Protein AF-X1QLS6-F1 (afdb_monomer_lite)

InterPro domains:
  IPR006626 Parallel beta-helix repeat [SM00710] (29-51)
  IPR006626 Parallel beta-helix repeat [SM00710] (57-79)
  IPR006626 Parallel beta-helix repeat [SM00710] (80-104)
  IPR006626 Parallel beta-helix repeat [SM00710] (105-126)
  IPR006626 Parallel beta-helix repeat [SM00710] (128-156)
  IPR006626 Parallel beta-helix repeat [SM00710] (177-199)
  IPR007742 Periplasmic copper-binding protein NosD-like, beta helix domain [PF05048] (10-145)
  IPR007742 Periplasmic copper-binding protein NosD-like, beta helix domain [PF05048] (156-237)
  IPR011050 Pectin lyase fold/virulence factor [SSF51126] (2-236)
  IPR012334 Pectin lyase fold [G3DSA:2.160.20.10] (1-145)
  IPR012334 Pectin lyase fold [G3DSA:2.160.20.10] (146-243)
  IPR022441 Parallel beta-helix repeat-2 [TIGR03804] (74-116)
  IPR022441 Parallel beta-helix repeat-2 [TIGR03804] (157-189)
  IPR022441 Parallel beta-helix repeat-2 [TIGR03804] (172-212)

Sequence (244 aa):
ITIANLSIDGQMSTYTNTNNRCIIFYKKITKSRIQNTWVYDCKARGIYLYGSSGSENTENSIVKNNIWNPDSICISLYYSNDNVIEGNVINTGDNNNDAIYLSNSDYNTIGDNDITADGTGIEVNTNSNYNTVTGNVIRNYDVVSGHSDDGIQILADYNTISSNVVYHKYNGIRLSSSGSTVSGNVVRDTAGYGIYIIGDANSITGNEFHDCDGETGKGVVYFSGADYNTFVGNVLYYVVNQHG

pLDDT: mean 91.4, std 12.76, range [32.47, 98.94]

Foldseek 3Di:
DEAEDEEFALPCVVVVDQVSEREEDEFQAELYEYEHYEFENGQHERYEYHYDVVGAYAHYEYEAYEFEAHLEEHYEGESHEHYEYEQYEFYNPPNQYEHYYYDLYEHYEYELYEAAGNAEPYEQAENHAHYEYEHYEFEYPALDPPDPHEPYEYLEEAYEYEHYEAESEQEDYEDVYAHYEHEHYEYEHHQAEPYEYAEEQYEHEHYEYYHRCHPPRHYHYDYNVYYNYHHYHYYYHDDPPPPD

Secondary structure (DSSP, 8-state):
-EEES-EEE--TTT--STT--SEEEESS-BS-EEES-EEE--SSEEEEEE--TTS-EES-EEES-EEE--SSEEEEEESEES-EEES-EEE--SS--EEEEEES--S-EEES-EEE-SS-SEEE-TT--S-EEES-EEE-SS--TT----SEEE-SSS-EEES-EEESSSSSEEE--SS-EEES-EEES-SS-SEEE-SSS-EEES-EEES--TTTT--SEEESS--S-EEES-EEE-------

Radius of gyration: 17.68 Å; chains: 1; bounding box: 44×48×57 Å

Structure (mmCIF, N/CA/C/O backbone):
data_AF-X1QLS6-F1
#
_entry.id   AF-X1QLS6-F1
#
loop_
_atom_site.group_PDB
_atom_site.id
_atom_site.type_symbol
_atom_site.label_atom_id
_atom_site.label_alt_id
_atom_site.label_comp_id
_atom_site.label_asym_id
_atom_site.label_entity_id
_atom_site.label_seq_id
_atom_site.pdbx_PDB_ins_code
_atom_site.Cartn_x
_atom_site.Cartn_y
_atom_site.Cartn_z
_atom_site.occupancy
_atom_site.B_iso_or_equiv
_atom_site.auth_seq_id
_atom_site.auth_comp_id
_atom_site.auth_asym_id
_atom_site.auth_atom_id
_atom_site.pdbx_PDB_model_num
ATOM 1 N N . ILE A 1 1 ? -18.421 1.618 13.943 1.00 91.75 1 ILE A N 1
ATOM 2 C CA . ILE A 1 1 ? -18.778 2.969 13.426 1.00 91.75 1 ILE A CA 1
ATOM 3 C C . ILE A 1 1 ? -18.836 2.892 11.910 1.00 91.75 1 ILE A C 1
ATOM 5 O O . ILE A 1 1 ? -18.011 2.186 11.350 1.00 91.75 1 ILE A O 1
ATOM 9 N N . THR A 1 2 ? -19.763 3.590 11.252 1.00 98.06 2 THR A N 1
ATOM 10 C CA . THR A 1 2 ? -19.776 3.692 9.784 1.00 98.06 2 THR A CA 1
ATOM 11 C C . THR A 1 2 ? -19.733 5.158 9.372 1.00 98.06 2 THR A C 1
ATOM 13 O O . THR A 1 2 ? -20.603 5.926 9.776 1.00 98.06 2 THR A O 1
ATOM 16 N N . ILE A 1 3 ? -18.735 5.534 8.574 1.00 98.44 3 ILE A N 1
ATOM 17 C CA . ILE A 1 3 ? -18.627 6.829 7.893 1.00 98.44 3 ILE A CA 1
ATOM 18 C C . ILE A 1 3 ? -18.904 6.558 6.417 1.00 98.44 3 ILE A C 1
ATOM 20 O O . ILE A 1 3 ? -18.204 5.744 5.814 1.00 98.44 3 ILE A O 1
ATOM 24 N N . ALA A 1 4 ? -19.954 7.158 5.852 1.00 98.62 4 ALA A N 1
ATOM 25 C CA . ALA A 1 4 ? -20.353 6.830 4.491 1.00 98.62 4 ALA A CA 1
ATOM 26 C C . ALA A 1 4 ? -21.028 7.964 3.727 1.00 98.62 4 ALA A C 1
ATOM 28 O O . ALA A 1 4 ? -21.813 8.711 4.306 1.00 98.62 4 ALA A O 1
ATOM 29 N N . ASN A 1 5 ? -20.807 7.988 2.407 1.00 98.31 5 ASN A N 1
ATOM 30 C CA . ASN A 1 5 ? -21.488 8.872 1.454 1.00 98.31 5 ASN A CA 1
ATOM 31 C C . ASN A 1 5 ? -21.291 10.364 1.773 1.00 98.31 5 ASN A C 1
ATOM 33 O O . ASN A 1 5 ? -22.233 11.153 1.699 1.00 98.31 5 ASN A O 1
ATOM 37 N N . LEU A 1 6 ? -20.072 10.734 2.172 1.00 98.19 6 LEU A N 1
ATOM 38 C CA . LEU A 1 6 ? -19.701 12.109 2.499 1.00 98.19 6 LEU A CA 1
ATOM 39 C C . LEU A 1 6 ? -18.682 12.658 1.500 1.00 98.19 6 LEU A C 1
ATOM 41 O O . LEU A 1 6 ? -17.953 11.908 0.856 1.00 98.19 6 LEU A O 1
ATOM 45 N N . SER A 1 7 ? -18.613 13.983 1.432 1.00 98.19 7 SER A N 1
ATOM 46 C CA . SER A 1 7 ? -17.500 14.724 0.845 1.00 98.19 7 SER A CA 1
ATOM 47 C C . SER A 1 7 ? -16.794 15.454 1.982 1.00 98.19 7 SER A C 1
ATOM 49 O O . SER A 1 7 ? -17.438 16.211 2.710 1.00 98.19 7 SER A O 1
ATOM 51 N N . ILE A 1 8 ? -15.509 15.181 2.184 1.00 98.19 8 ILE A N 1
ATOM 52 C CA . ILE A 1 8 ? -14.701 15.682 3.295 1.00 98.19 8 ILE A CA 1
ATOM 53 C C . ILE A 1 8 ? -13.524 16.463 2.716 1.00 98.19 8 ILE A C 1
ATOM 55 O O . ILE A 1 8 ? -12.588 15.879 2.173 1.00 98.19 8 ILE A O 1
ATOM 59 N N . ASP A 1 9 ? -13.604 17.780 2.873 1.00 97.25 9 ASP A N 1
ATOM 60 C CA . ASP A 1 9 ? -12.591 18.754 2.477 1.00 97.25 9 ASP A CA 1
ATOM 61 C C . ASP A 1 9 ? -11.688 19.082 3.672 1.00 97.25 9 ASP A C 1
ATOM 63 O O . ASP A 1 9 ? -12.154 19.616 4.688 1.00 97.25 9 ASP A O 1
ATOM 67 N N . GLY A 1 10 ? -10.400 18.761 3.571 1.00 96.19 10 GLY A N 1
ATOM 68 C CA . GLY A 1 10 ? -9.413 19.083 4.597 1.00 96.19 10 GLY A CA 1
ATOM 69 C C . GLY A 1 10 ? -9.011 20.560 4.626 1.00 96.19 10 GLY A C 1
ATOM 70 O O . GLY A 1 10 ? -8.371 20.989 5.587 1.00 96.19 10 GLY A O 1
ATOM 71 N N . GLN A 1 11 ? -9.379 21.357 3.618 1.00 95.75 11 GLN A N 1
ATOM 72 C CA . GLN A 1 11 ? -9.053 22.778 3.485 1.00 95.75 11 GLN A CA 1
ATOM 73 C C . GLN A 1 11 ? -7.559 23.057 3.710 1.00 95.75 11 GLN A C 1
ATOM 75 O O . GLN A 1 11 ? -7.175 23.951 4.473 1.00 95.75 11 GLN A O 1
ATOM 80 N N . MET A 1 12 ? -6.694 22.270 3.063 1.00 93.31 12 MET A N 1
ATOM 81 C CA . MET A 1 12 ? -5.234 22.309 3.210 1.00 93.31 12 MET A CA 1
ATOM 82 C C . MET A 1 12 ? -4.624 23.709 3.067 1.00 93.31 12 MET A C 1
ATOM 84 O O . MET A 1 12 ? -3.653 24.017 3.756 1.00 93.31 12 MET A O 1
ATOM 88 N N . SER A 1 13 ? -5.195 24.572 2.222 1.00 92.38 13 SER A N 1
ATOM 89 C CA . SER A 1 13 ? -4.743 25.960 2.044 1.00 92.38 13 SER A CA 1
ATOM 90 C C . SER A 1 13 ? -4.890 26.815 3.310 1.00 92.38 13 SER A C 1
ATOM 92 O O . SER A 1 13 ? -4.134 27.763 3.510 1.00 92.38 13 SER A O 1
ATOM 94 N N . THR A 1 14 ? -5.840 26.466 4.181 1.00 95.75 14 THR A N 1
ATOM 95 C CA . THR A 1 14 ? -6.113 27.151 5.451 1.00 95.75 14 THR A CA 1
ATOM 96 C C . THR A 1 14 ? -5.464 26.422 6.625 1.00 95.75 14 THR A C 1
ATOM 98 O O . THR A 1 14 ? -4.826 27.042 7.477 1.00 95.75 14 THR A O 1
ATOM 101 N N . TYR A 1 15 ? -5.596 25.095 6.681 1.00 94.19 15 TYR A N 1
ATOM 102 C CA . TYR A 1 15 ? -5.085 24.273 7.777 1.00 94.19 15 TYR A CA 1
ATOM 103 C C . TYR A 1 15 ? -3.790 23.570 7.371 1.00 94.19 15 TYR A C 1
ATOM 105 O O . TYR A 1 15 ? -3.779 22.392 7.020 1.00 94.19 15 TYR A O 1
ATOM 113 N N . THR A 1 16 ? -2.685 24.309 7.468 1.00 93.00 16 THR A N 1
ATOM 114 C CA . THR A 1 16 ? -1.369 23.942 6.918 1.00 93.00 16 THR A CA 1
ATOM 115 C C . THR A 1 16 ? -0.460 23.152 7.868 1.00 93.00 16 THR A C 1
ATOM 117 O O . THR A 1 16 ? 0.700 22.895 7.541 1.00 93.00 16 THR A O 1
ATOM 120 N N . ASN A 1 17 ? -0.962 22.710 9.024 1.00 92.81 17 ASN A N 1
ATOM 121 C CA . ASN A 1 17 ? -0.190 21.876 9.947 1.00 92.81 17 ASN A CA 1
ATOM 122 C C . ASN A 1 17 ? -0.481 20.374 9.775 1.00 92.81 17 ASN A C 1
ATOM 124 O O . ASN A 1 17 ? -1.522 19.964 9.265 1.00 92.81 17 ASN A O 1
ATOM 128 N N . THR A 1 18 ? 0.419 19.541 10.296 1.00 90.44 18 THR A N 1
ATOM 129 C CA . THR A 1 18 ? 0.380 18.074 10.164 1.00 90.44 18 THR A CA 1
ATOM 130 C C . THR A 1 18 ? -0.702 17.373 11.004 1.00 90.44 18 THR A C 1
ATOM 132 O O . THR A 1 18 ? -0.802 16.139 10.997 1.00 90.44 18 THR A O 1
ATOM 135 N N . ASN A 1 19 ? -1.525 18.126 11.745 1.00 91.44 19 ASN A N 1
ATOM 136 C CA . ASN A 1 19 ? -2.699 17.593 12.440 1.00 91.44 19 ASN A CA 1
ATOM 137 C C . ASN A 1 19 ? -3.969 17.638 11.592 1.00 91.44 19 ASN A C 1
ATOM 139 O O . ASN A 1 19 ? -4.952 17.010 11.981 1.00 91.44 19 ASN A O 1
ATOM 143 N N . ASN A 1 20 ? -3.952 18.319 10.445 1.00 94.12 20 ASN A N 1
ATOM 144 C CA . ASN A 1 20 ? -5.042 18.264 9.483 1.00 94.12 20 ASN A CA 1
ATOM 145 C C . ASN A 1 20 ? -5.080 16.878 8.821 1.00 94.12 20 ASN A C 1
ATOM 147 O O . ASN A 1 20 ? -4.349 16.577 7.875 1.00 94.12 20 ASN A O 1
ATOM 151 N N . ARG A 1 21 ? -5.920 16.018 9.392 1.00 95.12 21 ARG A N 1
ATOM 152 C CA . ARG A 1 21 ? -6.208 14.663 8.936 1.00 95.12 21 ARG A CA 1
ATOM 153 C C . ARG A 1 21 ? -7.712 14.581 8.752 1.00 95.12 21 ARG A C 1
ATOM 155 O O . ARG A 1 21 ? -8.439 14.919 9.684 1.00 95.12 21 ARG A O 1
ATOM 162 N N . CYS A 1 22 ? -8.167 14.144 7.587 1.00 96.88 22 CYS A N 1
ATOM 163 C CA . CYS A 1 22 ? -9.585 14.231 7.261 1.00 96.88 22 CYS A CA 1
ATOM 164 C C . CYS A 1 22 ? -10.423 13.193 8.021 1.00 96.88 22 CYS A C 1
ATOM 166 O O . CYS A 1 22 ? -11.426 13.543 8.640 1.00 96.88 22 CYS A O 1
ATOM 168 N N . ILE A 1 23 ? -9.992 11.928 8.052 1.00 97.94 23 ILE A N 1
ATOM 169 C CA . ILE A 1 23 ? -10.598 10.894 8.901 1.00 97.94 23 ILE A CA 1
ATOM 170 C C . ILE A 1 23 ? -9.525 10.266 9.785 1.00 97.94 23 ILE A C 1
ATOM 172 O O . ILE A 1 23 ? -8.481 9.840 9.295 1.00 97.94 23 ILE A O 1
ATOM 176 N N . ILE A 1 24 ? -9.800 10.163 11.088 1.00 97.81 24 ILE A N 1
ATOM 177 C CA . ILE A 1 24 ? -8.922 9.478 12.038 1.00 97.81 24 ILE A CA 1
ATOM 178 C C . ILE A 1 24 ? -9.689 8.492 12.918 1.00 97.81 24 ILE A C 1
ATOM 180 O O . ILE A 1 24 ? -10.673 8.841 13.569 1.00 97.81 24 ILE A O 1
ATOM 184 N N . PHE A 1 25 ? -9.190 7.262 12.980 1.00 98.12 25 PHE A N 1
ATOM 185 C CA . PHE A 1 25 ? -9.545 6.275 13.995 1.00 98.12 25 PHE A CA 1
ATOM 186 C C . PHE A 1 25 ? -8.420 6.226 15.026 1.00 98.12 25 PHE A C 1
ATOM 188 O O . PHE A 1 25 ? -7.326 5.735 14.752 1.00 98.12 25 PHE A O 1
ATOM 195 N N . TYR A 1 26 ? -8.676 6.804 16.200 1.00 96.69 26 TYR A N 1
ATOM 196 C CA . TYR A 1 26 ? -7.671 6.976 17.245 1.00 96.69 26 TYR A CA 1
ATOM 197 C C . TYR A 1 26 ? -7.793 5.888 18.317 1.00 96.69 26 TYR A C 1
ATOM 199 O O . TYR A 1 26 ? -8.544 6.059 19.276 1.00 96.69 26 TYR A O 1
ATOM 207 N N . LYS A 1 27 ? -6.994 4.825 18.161 1.00 94.69 27 LYS A N 1
ATOM 208 C CA . LYS A 1 27 ? -6.808 3.672 19.062 1.00 94.69 27 LYS A CA 1
ATOM 209 C C . LYS A 1 27 ? -8.056 2.823 19.333 1.00 94.69 27 LYS A C 1
ATOM 211 O O . LYS A 1 27 ? -9.125 3.335 19.646 1.00 94.69 27 LYS A O 1
ATOM 216 N N . LYS A 1 28 ? -7.884 1.493 19.337 1.00 96.31 28 LYS A N 1
ATOM 217 C CA . LYS A 1 28 ? -8.925 0.496 19.679 1.00 96.31 28 LYS A CA 1
ATOM 218 C C . LYS A 1 28 ? -10.248 0.668 18.928 1.00 96.31 28 LYS A C 1
ATOM 220 O O . LYS A 1 28 ? -11.299 0.253 19.422 1.00 96.31 28 LYS A O 1
ATOM 225 N N . ILE A 1 29 ? -10.223 1.263 17.738 1.00 98.19 29 ILE A N 1
ATOM 226 C CA . ILE A 1 29 ? -11.397 1.286 16.877 1.00 98.19 29 ILE A CA 1
ATOM 227 C C . ILE A 1 29 ? -11.450 -0.049 16.162 1.00 98.19 29 ILE A C 1
ATOM 229 O O . ILE A 1 29 ? -10.495 -0.441 15.493 1.00 98.19 29 ILE A O 1
ATOM 233 N N . THR A 1 30 ? -12.561 -0.753 16.340 1.00 98.31 30 THR A N 1
ATOM 234 C CA . THR A 1 30 ? -12.748 -2.066 15.738 1.00 98.31 30 THR A CA 1
ATOM 235 C C . THR A 1 30 ? -14.051 -2.160 14.973 1.00 98.31 30 THR A C 1
ATOM 237 O O . THR A 1 30 ? -14.977 -1.371 15.220 1.00 98.31 30 THR A O 1
ATOM 240 N N . LYS A 1 31 ? -14.129 -3.107 14.029 1.00 98.38 31 LYS A N 1
ATOM 241 C CA . LYS A 1 31 ? -15.369 -3.461 13.309 1.00 98.38 31 LYS A CA 1
ATOM 242 C C . LYS A 1 31 ? -16.080 -2.238 12.727 1.00 98.38 31 LYS A C 1
ATOM 244 O O . LYS A 1 31 ? -17.307 -2.112 12.778 1.00 98.38 31 LYS A O 1
ATOM 249 N N . SER A 1 32 ? -15.296 -1.274 12.257 1.00 98.62 32 SER A N 1
ATOM 250 C CA . SER A 1 32 ? -15.784 -0.004 11.732 1.00 98.62 32 SER A CA 1
ATOM 251 C C . SER A 1 32 ? -15.516 0.104 10.241 1.00 98.62 32 SER A C 1
ATOM 253 O O . SER A 1 32 ? -14.699 -0.617 9.682 1.00 98.62 32 SER A O 1
ATOM 255 N N . ARG A 1 33 ? -16.242 0.990 9.566 1.00 98.75 33 ARG A N 1
ATOM 256 C CA . ARG A 1 33 ? -16.201 1.102 8.115 1.00 98.75 33 ARG A CA 1
ATOM 257 C C . ARG A 1 33 ? -16.178 2.551 7.658 1.00 98.75 33 ARG A C 1
ATOM 259 O O . ARG A 1 33 ? -16.960 3.365 8.143 1.00 98.75 33 ARG A O 1
ATOM 266 N N . ILE A 1 34 ? -15.317 2.845 6.696 1.00 98.81 34 ILE A N 1
ATOM 267 C CA . ILE A 1 34 ? -15.291 4.089 5.928 1.00 98.81 34 ILE A CA 1
ATOM 268 C C . ILE A 1 34 ? -15.590 3.699 4.484 1.00 98.81 34 ILE A C 1
ATOM 270 O O . ILE A 1 34 ? -14.839 2.917 3.902 1.00 98.81 34 ILE A O 1
ATOM 274 N N . GLN A 1 35 ? -16.702 4.170 3.922 1.00 98.75 35 GLN A N 1
ATOM 275 C CA . GLN A 1 35 ? -17.114 3.749 2.584 1.00 98.75 35 GLN A CA 1
ATOM 276 C C . GLN A 1 35 ? -17.716 4.854 1.727 1.00 98.75 35 GLN A C 1
ATOM 278 O O . GLN A 1 35 ? -18.381 5.746 2.245 1.00 98.75 35 GLN A O 1
ATOM 283 N N . ASN A 1 36 ? -17.561 4.762 0.405 1.00 98.62 36 ASN A N 1
ATOM 284 C CA . ASN A 1 36 ? -18.198 5.673 -0.555 1.00 98.62 36 ASN A CA 1
ATOM 285 C C . ASN A 1 36 ? -18.003 7.160 -0.203 1.00 98.62 36 ASN A C 1
ATOM 287 O O . ASN A 1 36 ? -18.929 7.961 -0.324 1.00 98.62 36 ASN A O 1
ATOM 291 N N . THR A 1 37 ? -16.845 7.519 0.342 1.00 98.62 37 THR A N 1
ATOM 292 C CA . THR A 1 37 ? -16.547 8.882 0.786 1.00 98.62 37 THR A CA 1
ATOM 293 C C . THR A 1 37 ? -15.524 9.504 -0.151 1.00 98.62 37 THR A C 1
ATOM 295 O O . THR A 1 37 ? -14.604 8.825 -0.602 1.00 98.62 37 THR A O 1
ATOM 298 N N . TRP A 1 38 ? -15.679 10.792 -0.442 1.00 98.62 38 TRP A N 1
ATOM 299 C CA . TRP A 1 38 ? -14.655 11.592 -1.099 1.00 98.62 38 TRP A CA 1
ATOM 300 C C . TRP A 1 38 ? -13.857 12.337 -0.030 1.00 98.62 38 TRP A C 1
ATOM 302 O O . TRP A 1 38 ? -14.431 13.106 0.734 1.00 98.62 38 TRP A O 1
ATOM 312 N N . VAL A 1 39 ? -12.557 12.078 0.060 1.00 98.31 39 VAL A N 1
ATOM 313 C CA . VAL A 1 39 ? -11.634 12.717 1.002 1.00 98.31 39 VAL A CA 1
ATOM 314 C C . VAL A 1 39 ? -10.571 13.458 0.206 1.00 98.31 39 VAL A C 1
ATOM 316 O O . VAL A 1 39 ? -9.891 12.833 -0.605 1.00 98.31 39 VAL A O 1
ATOM 319 N N . TYR A 1 40 ? -10.416 14.763 0.408 1.00 96.88 40 TYR A N 1
ATOM 320 C CA . TYR A 1 40 ? -9.453 15.546 -0.366 1.00 96.88 40 TYR A CA 1
ATOM 321 C C . TYR A 1 40 ? -8.900 16.753 0.391 1.00 96.88 40 TYR A C 1
ATOM 323 O O . TYR A 1 40 ? -9.431 17.145 1.430 1.00 96.88 40 TYR A O 1
ATOM 331 N N . ASP A 1 41 ? -7.806 17.313 -0.131 1.00 94.00 41 ASP A N 1
ATOM 332 C CA . ASP A 1 41 ? -7.153 18.532 0.364 1.00 94.00 41 ASP A CA 1
ATOM 333 C C . ASP A 1 41 ? -6.838 18.493 1.868 1.00 94.00 41 ASP A C 1
ATOM 335 O O . ASP A 1 41 ? -7.062 19.454 2.607 1.00 94.00 41 ASP A O 1
ATOM 339 N N . CYS A 1 42 ? -6.292 17.371 2.344 1.00 94.06 42 CYS A N 1
ATOM 340 C CA . CYS A 1 42 ? -5.815 17.221 3.720 1.00 94.06 42 CYS A CA 1
ATOM 341 C C . CYS A 1 42 ? -4.310 17.524 3.780 1.00 94.06 42 CYS A C 1
ATOM 343 O O . CYS A 1 42 ? -3.529 16.928 3.042 1.00 94.06 42 CYS A O 1
ATOM 345 N N . LYS A 1 43 ? -3.851 18.372 4.709 1.00 94.25 43 LYS A N 1
ATOM 346 C CA . LYS A 1 43 ? -2.407 18.675 4.815 1.00 94.25 43 LYS A CA 1
ATOM 347 C C . LYS A 1 43 ? -1.549 17.514 5.344 1.00 94.25 43 LYS A C 1
ATOM 349 O O . LYS A 1 43 ? -0.334 17.537 5.215 1.00 94.25 43 LYS A O 1
ATOM 354 N N . ALA A 1 44 ? -2.138 16.513 5.990 1.00 93.94 44 ALA A N 1
ATOM 355 C CA . ALA A 1 44 ? -1.406 15.317 6.394 1.00 93.94 44 ALA A CA 1
ATOM 356 C C . ALA A 1 44 ? -1.976 14.068 5.728 1.00 93.94 44 ALA A C 1
ATOM 358 O O . ALA A 1 44 ? -1.553 13.687 4.643 1.00 93.94 44 ALA A O 1
ATOM 359 N N . ARG A 1 45 ? -2.908 13.395 6.406 1.00 95.62 45 ARG A N 1
ATOM 360 C CA . ARG A 1 45 ? -3.426 12.096 5.973 1.00 95.62 45 ARG A CA 1
ATOM 361 C C . ARG A 1 45 ? -4.875 12.213 5.541 1.00 95.62 45 ARG A C 1
ATOM 363 O O . ARG A 1 45 ? -5.659 12.852 6.245 1.00 95.62 45 ARG A O 1
ATOM 370 N N . GLY A 1 46 ? -5.228 11.550 4.443 1.00 97.50 46 GLY A N 1
ATOM 371 C CA . GLY A 1 46 ? -6.625 11.392 4.041 1.00 97.50 46 GLY A CA 1
ATOM 372 C C . GLY A 1 46 ? -7.386 10.580 5.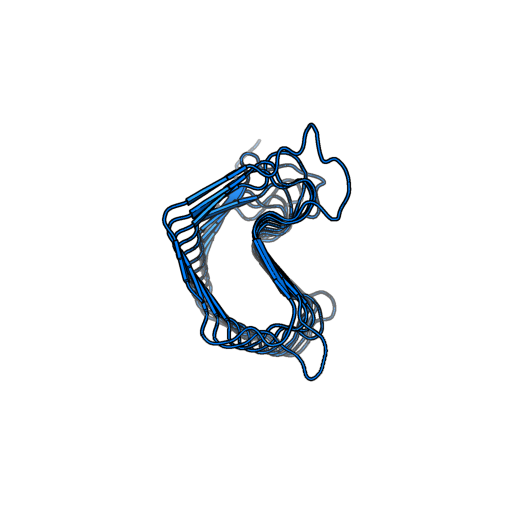088 1.00 97.50 46 GLY A C 1
ATOM 373 O O . GLY A 1 46 ? -8.234 11.101 5.814 1.00 97.50 46 GLY A O 1
ATOM 374 N N . ILE A 1 47 ? -7.018 9.308 5.223 1.00 98.50 47 ILE A N 1
ATOM 375 C CA . ILE A 1 47 ? -7.577 8.381 6.209 1.00 98.50 47 ILE A CA 1
ATOM 376 C C . ILE A 1 47 ? -6.445 7.826 7.071 1.00 98.50 47 ILE A C 1
ATOM 378 O O . ILE A 1 47 ? -5.470 7.278 6.558 1.00 98.50 47 ILE A O 1
ATOM 382 N N . TYR A 1 48 ? -6.572 7.959 8.391 1.00 98.44 48 TYR A N 1
ATOM 383 C CA . TYR A 1 48 ? -5.551 7.526 9.338 1.00 98.44 48 TYR A CA 1
ATOM 384 C C . TYR A 1 48 ? -6.110 6.609 10.424 1.00 98.44 48 TYR A C 1
ATOM 386 O O . TYR A 1 48 ? -6.853 7.045 11.305 1.00 98.44 48 TYR A O 1
ATOM 394 N N . LEU A 1 49 ? -5.706 5.343 10.410 1.00 98.50 49 LEU A N 1
ATOM 395 C CA . LEU A 1 49 ? -5.904 4.438 11.537 1.00 98.50 49 LEU A CA 1
ATOM 396 C C . LEU A 1 49 ? -4.662 4.532 12.421 1.00 98.50 49 LEU A C 1
ATOM 398 O O . LEU A 1 49 ? -3.599 4.016 12.084 1.00 98.50 49 LEU A O 1
ATOM 402 N N . TYR A 1 50 ? -4.800 5.236 13.543 1.00 98.12 50 TYR A N 1
ATOM 403 C CA . TYR A 1 50 ? -3.706 5.509 14.465 1.00 98.12 50 TYR A CA 1
ATOM 404 C C . TYR A 1 50 ? -3.908 4.777 15.783 1.00 98.12 50 TYR A C 1
ATOM 406 O O . TYR A 1 50 ? -4.609 5.253 16.680 1.00 98.12 50 TYR A O 1
ATOM 414 N N . GLY A 1 51 ? -3.325 3.590 15.876 1.00 97.50 51 GLY A N 1
ATOM 415 C CA . GLY A 1 51 ? -3.285 2.785 17.083 1.00 97.50 51 GLY A CA 1
ATOM 416 C C . GLY A 1 51 ? -2.022 3.022 17.906 1.00 97.50 51 GLY A C 1
ATOM 417 O O . GLY A 1 51 ? -1.254 3.965 17.710 1.00 97.50 51 GLY A O 1
ATOM 418 N N . SER A 1 52 ? -1.808 2.124 18.854 1.00 97.31 52 SER A N 1
ATOM 419 C CA . SER A 1 52 ? -0.530 1.912 19.535 1.00 97.31 52 SER A CA 1
ATOM 420 C C . SER A 1 52 ? -0.451 0.450 19.959 1.00 97.31 52 SER A C 1
ATOM 422 O O . SER A 1 52 ? -1.498 -0.185 20.050 1.00 97.31 52 SER A O 1
ATOM 424 N N . SER A 1 53 ? 0.738 -0.063 20.278 1.00 96.06 53 SER A N 1
ATOM 425 C CA . SER A 1 53 ? 0.884 -1.424 20.817 1.00 96.06 53 SER A CA 1
ATOM 426 C C . SER A 1 53 ? -0.084 -1.682 21.989 1.00 96.06 53 SER A C 1
ATOM 428 O O . SER A 1 53 ? -0.198 -0.862 22.910 1.00 96.06 53 SER A O 1
ATOM 430 N N . GLY A 1 54 ? -0.844 -2.777 21.917 1.00 95.38 54 GLY A N 1
ATOM 431 C CA . GLY A 1 54 ? -1.911 -3.161 22.852 1.00 95.38 54 GLY A CA 1
ATOM 432 C C . GLY A 1 54 ? -3.202 -2.337 22.734 1.00 95.38 54 GLY A C 1
ATOM 433 O O . GLY A 1 54 ? -4.073 -2.379 23.612 1.00 95.38 54 GLY A O 1
ATOM 434 N N . SER A 1 55 ? -3.305 -1.493 21.711 1.00 97.00 55 SER A N 1
ATOM 435 C CA . SER A 1 55 ? -4.434 -0.608 21.410 1.00 97.00 55 SER A CA 1
ATOM 436 C C . SER A 1 55 ? -4.636 -0.448 19.903 1.00 97.00 55 SER A C 1
ATOM 438 O O . SER A 1 55 ? -4.956 0.643 19.417 1.00 97.00 55 SER A O 1
ATOM 440 N N . GLU A 1 56 ? -4.414 -1.534 19.177 1.00 98.31 56 GLU A N 1
ATOM 441 C CA . GLU A 1 56 ? -4.481 -1.595 17.730 1.00 98.31 56 GLU A CA 1
ATOM 442 C C . GLU A 1 56 ? -5.899 -1.292 17.234 1.00 98.31 56 GLU A C 1
ATOM 444 O O . GLU A 1 56 ? -6.891 -1.570 17.916 1.00 98.31 56 GLU A O 1
ATOM 449 N N . ASN A 1 57 ? -6.008 -0.699 16.045 1.00 98.50 57 ASN A N 1
ATOM 450 C CA . ASN A 1 57 ? -7.287 -0.671 15.336 1.00 98.50 57 ASN A CA 1
ATOM 451 C C . ASN A 1 57 ? -7.424 -1.969 14.541 1.00 98.50 57 ASN A C 1
ATOM 453 O O . ASN A 1 57 ? -6.525 -2.279 13.759 1.00 98.50 57 ASN A O 1
ATOM 457 N N . THR A 1 58 ? -8.520 -2.706 14.727 1.00 98.69 58 THR A N 1
ATOM 458 C CA . THR A 1 58 ? -8.675 -4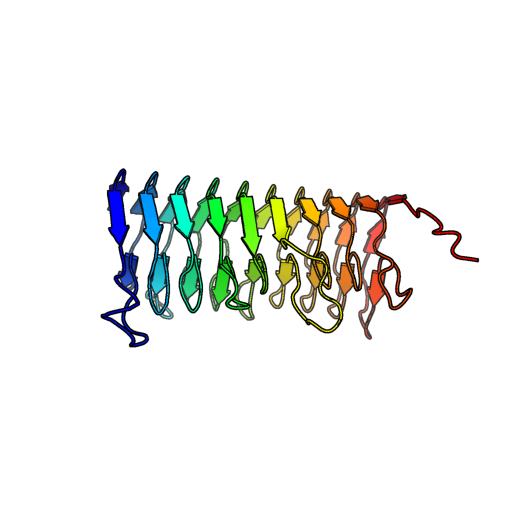.033 14.111 1.00 98.69 58 THR A CA 1
ATOM 459 C C . THR A 1 58 ? -10.002 -4.263 13.417 1.00 98.69 58 THR A C 1
ATOM 461 O O . THR A 1 58 ? -11.024 -3.697 13.795 1.00 98.69 58 THR A O 1
ATOM 464 N N . GLU A 1 59 ? -10.021 -5.117 12.397 1.00 98.62 59 GLU A N 1
ATOM 465 C CA . GLU A 1 59 ? -11.255 -5.515 11.706 1.00 98.62 59 GLU A CA 1
ATOM 466 C C . GLU A 1 59 ? -12.031 -4.324 11.112 1.00 98.62 59 GLU A C 1
ATOM 468 O O . GLU A 1 59 ? -13.262 -4.339 11.037 1.00 98.62 59 GLU A O 1
ATOM 473 N N . ASN A 1 60 ? -11.339 -3.248 10.726 1.00 98.81 60 ASN A N 1
ATOM 474 C CA . ASN A 1 60 ? -11.969 -2.112 10.059 1.00 98.81 60 ASN A CA 1
ATOM 475 C C . ASN A 1 60 ? -11.890 -2.258 8.539 1.00 98.81 60 ASN A C 1
ATOM 477 O O . ASN A 1 60 ? -11.005 -2.922 8.008 1.00 98.81 60 ASN A O 1
ATOM 481 N N . SER A 1 61 ? -12.800 -1.603 7.820 1.00 98.81 61 SER A N 1
ATOM 482 C CA . SER A 1 61 ? -12.809 -1.605 6.354 1.00 98.81 61 SER A CA 1
ATOM 483 C C . SER A 1 61 ? -12.806 -0.184 5.790 1.00 98.81 61 SER A C 1
ATOM 485 O O . SER A 1 61 ? -13.662 0.626 6.143 1.00 98.81 61 SER A O 1
ATOM 487 N N . ILE A 1 62 ? -11.883 0.110 4.881 1.00 98.88 62 ILE A N 1
ATOM 488 C CA . ILE A 1 62 ? -11.811 1.339 4.088 1.00 98.88 62 ILE A CA 1
ATOM 489 C C . ILE A 1 62 ? -12.117 0.940 2.649 1.00 98.88 62 ILE A C 1
ATOM 491 O O . ILE A 1 62 ? -11.257 0.383 1.971 1.00 98.88 62 ILE A O 1
ATOM 495 N N . VAL A 1 63 ? -13.358 1.147 2.205 1.00 98.81 63 VAL A N 1
ATOM 496 C CA . VAL A 1 63 ? -13.842 0.551 0.953 1.00 98.81 63 VAL A CA 1
ATOM 497 C C . VAL A 1 63 ? -14.504 1.540 0.004 1.00 98.81 63 VAL A C 1
ATOM 499 O O . VAL A 1 63 ? -15.400 2.279 0.404 1.00 98.81 63 VAL A O 1
ATOM 502 N N . LYS A 1 64 ? -14.140 1.509 -1.280 1.00 98.75 64 LYS A N 1
ATOM 503 C CA . LYS A 1 64 ? -14.804 2.305 -2.335 1.00 98.75 64 LYS A CA 1
ATOM 504 C C . LYS A 1 64 ? -14.808 3.814 -2.082 1.00 98.75 64 LYS A C 1
ATOM 506 O O . LYS A 1 64 ? -15.783 4.499 -2.385 1.00 98.75 64 LYS A O 1
ATOM 511 N N . ASN A 1 65 ? -13.749 4.338 -1.478 1.00 98.81 65 ASN A N 1
ATOM 512 C CA . ASN A 1 65 ? -13.572 5.773 -1.277 1.00 98.81 65 ASN A CA 1
ATOM 513 C C . ASN A 1 65 ? -12.779 6.382 -2.437 1.00 98.81 65 ASN A C 1
ATOM 515 O O . ASN A 1 65 ? -11.974 5.700 -3.066 1.00 98.81 65 ASN A O 1
ATOM 519 N N . ASN A 1 66 ? -12.984 7.676 -2.673 1.00 98.62 66 ASN A N 1
ATOM 520 C CA . ASN A 1 66 ? -12.119 8.496 -3.515 1.00 98.62 66 ASN A CA 1
ATOM 521 C C . ASN A 1 66 ? -11.224 9.322 -2.586 1.00 98.62 66 ASN A C 1
ATOM 523 O O . ASN A 1 66 ? -11.745 10.148 -1.834 1.00 98.62 66 ASN A O 1
ATOM 527 N N . ILE A 1 67 ? -9.909 9.107 -2.601 1.00 98.31 67 ILE A N 1
ATOM 528 C CA . ILE A 1 67 ? -8.959 9.874 -1.779 1.00 98.31 67 ILE A CA 1
ATOM 529 C C . ILE A 1 67 ? -8.004 10.634 -2.693 1.00 98.31 67 ILE A C 1
ATOM 531 O O . ILE A 1 67 ? -7.319 10.017 -3.505 1.00 98.31 67 ILE A O 1
ATOM 535 N N . TRP A 1 68 ? -7.968 11.961 -2.570 1.00 96.00 68 TRP A N 1
ATOM 536 C CA . TRP A 1 68 ? -7.297 12.822 -3.541 1.00 96.00 68 TRP A CA 1
ATOM 537 C C . TRP A 1 68 ? -6.408 13.886 -2.890 1.00 96.00 68 TRP A C 1
ATOM 539 O O . TRP A 1 68 ? -6.868 14.653 -2.046 1.00 96.00 68 TRP A O 1
ATOM 549 N N . ASN A 1 69 ? -5.148 13.956 -3.320 1.00 88.44 69 ASN A N 1
ATOM 550 C CA . ASN A 1 69 ? -4.179 15.011 -3.005 1.00 88.44 69 ASN A CA 1
ATOM 551 C C . ASN A 1 69 ? -4.040 15.376 -1.507 1.00 88.44 69 ASN A C 1
ATOM 553 O O . ASN A 1 69 ? -4.085 16.556 -1.149 1.00 88.44 69 ASN A O 1
ATOM 557 N N . PRO A 1 70 ? -3.880 14.407 -0.586 1.00 88.25 70 PRO A N 1
ATOM 558 C CA . PRO A 1 70 ? -3.308 14.729 0.707 1.00 88.25 70 PRO A CA 1
ATOM 559 C C . PRO A 1 70 ? -1.803 14.995 0.563 1.00 88.25 70 PRO A C 1
ATOM 561 O O . PRO A 1 70 ? -1.088 14.277 -0.131 1.00 88.25 70 PRO A O 1
ATOM 564 N N . ASP A 1 71 ? -1.307 15.993 1.284 1.00 91.50 71 ASP A N 1
ATOM 565 C CA . ASP A 1 71 ? 0.091 16.448 1.201 1.00 91.50 71 ASP A CA 1
ATOM 566 C C . ASP A 1 71 ? 1.100 15.504 1.866 1.00 91.50 71 ASP A C 1
ATOM 568 O O . ASP A 1 71 ? 2.297 15.724 1.726 1.00 91.50 71 ASP A O 1
ATOM 572 N N . SER A 1 72 ? 0.659 14.433 2.544 1.00 92.88 72 SER A N 1
ATOM 573 C CA . SER A 1 72 ? 1.568 13.399 3.066 1.00 92.88 72 SER A CA 1
ATOM 574 C C . SER A 1 72 ? 1.215 11.966 2.666 1.00 92.88 72 SER A C 1
ATOM 576 O O . SER A 1 72 ? 2.036 11.324 2.037 1.00 92.88 72 SER A O 1
ATOM 578 N N . ILE A 1 73 ? 0.076 11.395 3.073 1.00 95.50 73 ILE A N 1
ATOM 579 C CA . ILE A 1 73 ? -0.263 9.990 2.740 1.00 95.50 73 ILE A CA 1
ATOM 580 C C . ILE A 1 73 ? -1.773 9.870 2.547 1.00 95.50 73 ILE A C 1
ATOM 582 O O . ILE A 1 73 ? -2.544 10.415 3.344 1.00 95.50 73 ILE A O 1
ATOM 586 N N . CYS A 1 74 ? -2.229 9.121 1.540 1.00 97.56 74 CYS A N 1
ATOM 587 C CA . CYS A 1 74 ? -3.668 8.941 1.322 1.00 97.56 74 CYS A CA 1
ATOM 588 C C . CYS A 1 74 ? -4.314 8.081 2.408 1.00 97.56 74 CYS A C 1
ATOM 590 O O . CYS A 1 74 ? -5.201 8.558 3.124 1.00 97.56 74 CYS A O 1
ATOM 592 N N . ILE A 1 75 ? -3.843 6.846 2.577 1.00 98.69 75 ILE A N 1
ATOM 593 C CA . ILE A 1 75 ? -4.294 5.937 3.631 1.00 98.69 75 ILE A CA 1
ATOM 594 C C . ILE A 1 75 ? -3.089 5.476 4.445 1.00 98.69 75 ILE A C 1
ATOM 596 O O . ILE A 1 75 ? -2.130 4.934 3.908 1.00 98.69 75 ILE A O 1
ATOM 600 N N . SER A 1 76 ? -3.148 5.658 5.760 1.00 98.50 76 SER A N 1
ATOM 601 C CA . SER A 1 76 ? -2.076 5.247 6.663 1.00 98.50 76 SER A CA 1
ATOM 602 C C . SER A 1 76 ? -2.622 4.385 7.796 1.00 98.50 76 SER A C 1
ATOM 604 O O . SER A 1 76 ? -3.588 4.764 8.467 1.00 98.50 76 SER A O 1
ATOM 606 N N . LEU A 1 77 ? -1.984 3.239 8.015 1.00 98.69 77 LEU A N 1
ATOM 607 C CA . LEU A 1 77 ? -2.224 2.329 9.129 1.00 98.69 77 LEU A CA 1
ATOM 608 C C . LEU A 1 77 ? -0.975 2.299 10.008 1.00 98.69 77 LEU A C 1
ATOM 610 O O . LEU A 1 77 ? 0.122 1.982 9.553 1.00 98.69 77 LEU A O 1
ATOM 614 N N . TYR A 1 78 ? -1.149 2.648 11.276 1.00 98.50 78 TYR A N 1
ATOM 615 C CA . TYR A 1 78 ? -0.089 2.614 12.274 1.00 98.50 78 TYR A CA 1
ATOM 616 C C . TYR A 1 78 ? -0.595 1.865 13.502 1.00 98.50 78 TYR A C 1
ATOM 618 O O . TYR A 1 78 ? -1.612 2.274 14.071 1.00 98.50 78 TYR A O 1
ATOM 626 N N . TYR A 1 79 ? 0.067 0.770 13.895 1.00 98.56 79 TYR A N 1
ATOM 627 C CA . TYR A 1 79 ? -0.460 -0.178 14.892 1.00 98.56 79 TYR A CA 1
ATOM 628 C C . TYR A 1 79 ? -1.920 -0.541 14.607 1.00 98.56 79 TYR A C 1
ATOM 630 O O . TYR A 1 79 ? -2.820 -0.233 15.393 1.00 98.56 79 TYR A O 1
ATOM 638 N N . SER A 1 80 ? -2.189 -1.074 13.420 1.00 98.69 80 SER A N 1
ATOM 639 C CA . SER A 1 80 ? -3.545 -1.389 12.974 1.00 98.69 80 SER A CA 1
ATOM 640 C C . SER A 1 80 ? -3.539 -2.710 12.212 1.00 98.69 80 SER A C 1
ATOM 642 O O . SER A 1 80 ? -3.013 -2.782 11.108 1.00 98.69 80 SER A O 1
ATOM 644 N N . ASN A 1 81 ? -4.119 -3.747 12.812 1.00 98.75 81 ASN A N 1
ATOM 645 C CA . ASN A 1 81 ? -4.043 -5.120 12.311 1.00 98.75 81 ASN A CA 1
ATOM 646 C C . ASN A 1 81 ? -5.385 -5.581 11.746 1.00 98.75 81 ASN A C 1
ATOM 648 O O . ASN A 1 81 ? -6.416 -5.028 12.112 1.00 98.75 81 ASN A O 1
ATOM 652 N N . ASP A 1 82 ? -5.404 -6.603 10.898 1.00 98.81 82 ASP A N 1
ATOM 653 C CA . ASP A 1 82 ? -6.653 -7.250 10.461 1.00 98.81 82 ASP A CA 1
ATOM 654 C C . ASP A 1 82 ? -7.655 -6.291 9.780 1.00 98.81 82 ASP A C 1
ATOM 656 O O . ASP A 1 82 ? -8.870 -6.453 9.897 1.00 98.81 82 ASP A O 1
ATOM 660 N N . ASN A 1 83 ? -7.183 -5.237 9.109 1.00 98.94 83 ASN A N 1
ATOM 661 C CA . ASN A 1 83 ? -8.039 -4.288 8.396 1.00 98.94 83 ASN A CA 1
ATOM 662 C C . ASN A 1 83 ? -8.073 -4.584 6.894 1.00 98.94 83 ASN A C 1
ATOM 664 O O . ASN A 1 83 ? -7.179 -5.211 6.331 1.00 98.94 83 ASN A O 1
ATOM 668 N N . VAL A 1 84 ? -9.110 -4.079 6.232 1.00 98.94 84 VAL A N 1
ATOM 669 C CA . VAL A 1 84 ? -9.321 -4.219 4.789 1.00 98.94 84 VAL A CA 1
ATOM 670 C C . VAL A 1 84 ? -9.311 -2.843 4.131 1.00 98.94 84 VAL A C 1
ATOM 672 O O . VAL A 1 84 ? -10.065 -1.959 4.537 1.00 98.94 84 VAL A O 1
ATOM 675 N N . ILE A 1 85 ? -8.489 -2.665 3.101 1.00 98.94 85 ILE A N 1
ATOM 676 C CA . ILE A 1 85 ? -8.456 -1.490 2.227 1.00 98.94 85 ILE A CA 1
ATOM 677 C C . ILE A 1 85 ? -8.781 -1.969 0.816 1.00 98.94 85 ILE A C 1
ATOM 679 O O . ILE A 1 85 ? -7.925 -2.556 0.158 1.00 98.94 85 ILE A O 1
ATOM 683 N N . GLU A 1 86 ? -10.017 -1.754 0.364 1.00 98.88 86 GLU A N 1
ATOM 684 C CA . GLU A 1 86 ? -10.506 -2.411 -0.852 1.00 98.88 86 GLU A CA 1
ATOM 685 C C . GLU A 1 86 ? -11.285 -1.502 -1.807 1.00 98.88 86 GLU A C 1
ATOM 687 O O . GLU A 1 86 ? -12.181 -0.758 -1.399 1.00 98.88 86 GLU A O 1
ATOM 692 N N . GLY A 1 87 ? -11.002 -1.589 -3.107 1.00 98.81 87 GLY A N 1
ATOM 693 C CA . GLY A 1 87 ? -11.826 -0.929 -4.121 1.00 98.81 87 GLY A CA 1
ATOM 694 C C . GLY A 1 87 ? -11.757 0.598 -4.107 1.00 98.81 87 GLY A C 1
ATOM 695 O O . GLY A 1 87 ? -12.690 1.235 -4.592 1.00 98.81 87 GLY A O 1
ATOM 696 N N . ASN A 1 88 ? -10.744 1.204 -3.481 1.00 98.88 88 ASN A N 1
ATOM 697 C CA . ASN A 1 88 ? -10.609 2.660 -3.412 1.00 98.88 88 ASN A CA 1
ATOM 698 C C . ASN A 1 88 ? -9.942 3.208 -4.678 1.00 98.88 88 ASN A C 1
ATOM 700 O O . ASN A 1 88 ? -9.100 2.547 -5.281 1.00 98.88 88 ASN A O 1
ATOM 704 N N . VAL A 1 89 ? -10.285 4.446 -5.030 1.00 98.75 89 VAL A N 1
ATOM 705 C CA . VAL A 1 89 ? -9.584 5.235 -6.049 1.00 98.75 89 VAL A CA 1
ATOM 706 C C . VAL A 1 89 ? -8.712 6.251 -5.322 1.00 98.75 89 VAL A C 1
ATOM 708 O O . VAL A 1 89 ? -9.218 7.065 -4.543 1.00 98.75 89 VAL A O 1
ATOM 711 N N . ILE A 1 90 ? -7.402 6.180 -5.536 1.00 98.56 90 ILE A N 1
ATOM 712 C CA . ILE A 1 90 ? -6.411 6.954 -4.789 1.00 98.56 90 ILE A CA 1
ATOM 713 C C . ILE A 1 90 ? -5.555 7.760 -5.757 1.00 98.56 90 ILE A C 1
ATOM 715 O O . ILE A 1 90 ? -5.019 7.219 -6.722 1.00 98.56 90 ILE A O 1
ATOM 719 N N . ASN A 1 91 ? -5.406 9.049 -5.471 1.00 95.94 91 ASN A N 1
ATOM 720 C CA . ASN A 1 91 ? -4.533 9.947 -6.210 1.00 95.94 91 ASN A CA 1
ATOM 721 C C . ASN A 1 91 ? -3.697 10.784 -5.235 1.00 95.94 91 ASN A C 1
ATOM 723 O O . ASN A 1 91 ? -4.262 11.531 -4.433 1.00 95.94 91 ASN A O 1
ATOM 727 N N . THR A 1 92 ? -2.370 10.675 -5.290 1.00 92.31 92 THR A N 1
ATOM 728 C CA . THR A 1 92 ? -1.473 11.416 -4.382 1.00 92.31 92 THR A CA 1
ATOM 729 C C . THR A 1 92 ? -1.240 12.868 -4.799 1.00 92.31 92 THR A C 1
ATOM 731 O O . THR A 1 92 ? -0.721 13.647 -3.999 1.00 92.31 92 THR A O 1
ATOM 734 N N . GLY A 1 93 ? -1.609 13.234 -6.030 1.00 86.00 93 GLY A N 1
ATOM 735 C CA . GLY A 1 93 ? -1.125 14.445 -6.687 1.00 86.00 93 GLY A CA 1
ATOM 736 C C . GLY A 1 93 ? 0.400 14.452 -6.834 1.00 86.00 93 GLY A C 1
ATOM 737 O O . GLY A 1 93 ? 1.065 13.445 -6.569 1.00 86.00 93 GLY A O 1
ATOM 738 N N . ASP A 1 94 ? 0.937 15.628 -7.158 1.00 79.81 94 ASP A N 1
ATOM 739 C CA . ASP A 1 94 ? 2.339 15.826 -7.556 1.00 79.81 94 ASP A CA 1
ATOM 740 C C . ASP A 1 94 ? 3.319 15.943 -6.364 1.00 79.81 94 ASP A C 1
ATOM 742 O O . ASP A 1 94 ? 4.330 16.646 -6.415 1.00 79.81 94 ASP A O 1
ATOM 746 N N . ASN A 1 95 ? 2.991 15.316 -5.230 1.00 74.31 95 ASN A N 1
ATOM 747 C CA . ASN A 1 95 ? 3.675 15.540 -3.948 1.00 74.31 95 ASN A CA 1
ATOM 748 C C . ASN A 1 95 ? 4.690 14.443 -3.584 1.00 74.31 95 ASN A C 1
ATOM 750 O O . ASN A 1 95 ? 5.191 14.429 -2.462 1.00 74.31 95 ASN A O 1
ATOM 754 N N . ASN A 1 96 ? 4.974 13.518 -4.505 1.00 74.81 96 ASN A N 1
ATOM 755 C CA . ASN A 1 96 ? 5.864 12.369 -4.307 1.00 74.81 96 ASN A CA 1
ATOM 756 C C . ASN A 1 96 ? 5.584 11.538 -3.036 1.00 74.81 96 ASN A C 1
ATOM 758 O O . ASN A 1 96 ? 6.491 11.115 -2.321 1.00 74.81 96 ASN A O 1
ATOM 762 N N . ASN A 1 97 ? 4.305 11.354 -2.729 1.00 84.69 97 ASN A N 1
ATOM 763 C CA . ASN A 1 97 ? 3.844 10.743 -1.490 1.00 84.69 97 ASN A CA 1
ATOM 764 C C . ASN A 1 97 ? 3.432 9.289 -1.671 1.00 84.69 97 ASN A C 1
ATOM 766 O O . ASN A 1 97 ? 3.008 8.892 -2.758 1.00 84.69 97 ASN A O 1
ATOM 770 N N . ASP A 1 98 ? 3.439 8.535 -0.571 1.00 92.94 98 ASP A N 1
ATOM 771 C CA . ASP A 1 98 ? 2.894 7.185 -0.576 1.00 92.94 98 ASP A CA 1
ATOM 772 C C . ASP A 1 98 ? 1.362 7.214 -0.626 1.00 92.94 98 ASP A C 1
ATOM 774 O O . ASP A 1 98 ? 0.691 7.966 0.098 1.00 92.94 98 ASP A O 1
ATOM 778 N N . ALA A 1 99 ? 0.773 6.352 -1.449 1.00 97.44 99 ALA A N 1
ATOM 779 C CA . ALA A 1 99 ? -0.678 6.216 -1.498 1.00 97.44 99 ALA A CA 1
ATOM 780 C C . ALA A 1 99 ? -1.199 5.426 -0.288 1.00 97.44 99 ALA A C 1
ATOM 782 O O . ALA A 1 99 ? -2.060 5.916 0.451 1.00 97.44 99 ALA A O 1
ATOM 783 N N . ILE A 1 100 ? -0.673 4.225 -0.050 1.00 98.75 100 ILE A N 1
ATOM 784 C CA . ILE A 1 100 ? -1.036 3.399 1.107 1.00 98.75 100 ILE A CA 1
ATOM 785 C C . ILE A 1 100 ? 0.222 3.034 1.888 1.00 98.75 100 ILE A C 1
ATOM 787 O O . ILE A 1 100 ? 1.141 2.444 1.333 1.00 98.75 100 ILE A O 1
ATOM 791 N N . TYR A 1 101 ? 0.230 3.330 3.187 1.00 98.62 101 TYR A N 1
ATOM 792 C CA . TYR A 1 101 ? 1.370 3.075 4.066 1.00 98.62 101 TYR A CA 1
ATOM 793 C C . TYR A 1 101 ? 0.961 2.303 5.323 1.00 98.62 101 TYR A C 1
ATOM 795 O O . TYR A 1 101 ? 0.097 2.757 6.086 1.00 98.62 101 TYR A O 1
ATOM 803 N N . LEU A 1 102 ? 1.617 1.170 5.572 1.00 98.75 102 LEU A N 1
ATOM 804 C CA . LEU A 1 102 ? 1.456 0.345 6.772 1.00 98.75 102 LEU A CA 1
ATOM 805 C C . LEU A 1 102 ? 2.737 0.361 7.606 1.00 98.75 102 LEU A C 1
ATOM 807 O O . LEU A 1 102 ? 3.827 0.150 7.085 1.00 98.75 102 LEU A O 1
ATOM 811 N N . SER A 1 103 ? 2.602 0.547 8.919 1.00 98.56 103 SER A N 1
ATOM 812 C CA . SER A 1 103 ? 3.709 0.407 9.868 1.00 98.56 103 SER A CA 1
ATOM 813 C C . SER A 1 103 ? 3.236 -0.223 11.172 1.00 98.56 103 SER A C 1
ATOM 815 O O . SER A 1 103 ? 2.213 0.183 11.737 1.00 98.56 103 SER A O 1
ATOM 817 N N . ASN A 1 104 ? 3.993 -1.208 11.666 1.00 98.56 104 ASN A N 1
ATOM 818 C CA . ASN A 1 104 ? 3.622 -2.012 12.832 1.00 98.56 104 ASN A CA 1
ATOM 819 C C . ASN A 1 104 ? 2.195 -2.585 12.699 1.00 98.56 104 ASN A C 1
ATOM 821 O O . ASN A 1 104 ? 1.404 -2.485 13.632 1.00 98.56 104 ASN A O 1
ATOM 825 N N . SER A 1 105 ? 1.821 -3.024 11.495 1.00 98.69 105 SER A N 1
ATOM 826 C CA . SER A 1 105 ? 0.433 -3.308 11.110 1.00 98.69 105 SER A CA 1
ATOM 827 C C . SER A 1 105 ? 0.354 -4.643 10.370 1.00 98.69 105 SER A C 1
ATOM 829 O O . SER A 1 105 ? 0.666 -4.719 9.184 1.00 98.69 105 SER A O 1
ATOM 831 N N . ASP A 1 106 ? -0.047 -5.698 11.071 1.00 98.81 106 ASP A N 1
ATOM 832 C CA . ASP A 1 106 ? -0.032 -7.078 10.577 1.00 98.81 106 ASP A CA 1
ATOM 833 C C . ASP A 1 106 ? -1.400 -7.523 10.027 1.00 98.81 106 ASP A C 1
ATOM 835 O O . ASP A 1 106 ? -2.444 -6.994 10.414 1.00 98.81 106 ASP A O 1
ATOM 839 N N . TYR A 1 107 ? -1.415 -8.551 9.175 1.00 98.88 107 TYR A N 1
ATOM 840 C CA . TYR A 1 107 ? -2.642 -9.244 8.732 1.00 98.88 107 TYR A CA 1
ATOM 841 C C . TYR A 1 107 ? -3.693 -8.370 8.024 1.00 98.88 107 TYR A C 1
ATOM 843 O O . TYR A 1 107 ? -4.874 -8.711 7.969 1.00 98.88 107 TYR A O 1
ATOM 851 N N . ASN A 1 108 ? -3.300 -7.236 7.453 1.00 98.94 108 ASN A N 1
ATOM 852 C CA . ASN A 1 108 ? -4.197 -6.405 6.660 1.00 98.94 108 ASN A CA 1
ATOM 853 C C . ASN A 1 108 ? -4.305 -6.926 5.223 1.00 98.94 108 ASN A C 1
ATOM 855 O O . ASN A 1 108 ? -3.373 -7.504 4.662 1.00 98.94 108 ASN A O 1
ATOM 859 N N . THR A 1 109 ? -5.453 -6.671 4.603 1.00 98.94 109 THR A N 1
ATOM 860 C CA . THR A 1 109 ? -5.696 -6.928 3.182 1.00 98.94 109 THR A CA 1
ATOM 861 C C . THR A 1 109 ? -5.833 -5.605 2.446 1.00 98.94 109 THR A C 1
ATOM 863 O O . THR A 1 109 ? -6.679 -4.783 2.791 1.00 98.94 109 THR A O 1
ATOM 866 N N . ILE A 1 110 ? -5.015 -5.407 1.421 1.00 98.94 110 ILE A N 1
ATOM 867 C CA . ILE A 1 110 ? -5.059 -4.263 0.516 1.00 98.94 110 ILE A CA 1
ATOM 868 C C . ILE A 1 110 ? -5.366 -4.813 -0.868 1.00 98.94 110 ILE A C 1
ATOM 870 O O . ILE A 1 110 ? -4.496 -5.440 -1.476 1.00 98.94 110 ILE A O 1
ATOM 874 N N . GLY A 1 111 ? -6.582 -4.612 -1.372 1.00 98.81 111 GLY A N 1
ATOM 875 C CA . GLY A 1 111 ? -6.916 -5.161 -2.677 1.00 98.81 111 GLY A CA 1
ATOM 876 C C . GLY A 1 111 ? -7.864 -4.379 -3.558 1.00 98.81 111 GLY A C 1
ATOM 877 O O . GLY A 1 111 ? -8.604 -3.519 -3.103 1.00 98.81 111 GLY A O 1
ATOM 878 N N . ASP A 1 112 ? -7.793 -4.650 -4.854 1.00 98.88 112 ASP A N 1
ATOM 879 C CA . ASP A 1 112 ? -8.655 -4.047 -5.874 1.00 98.88 112 ASP A CA 1
ATOM 880 C C . ASP A 1 112 ? -8.681 -2.503 -5.859 1.00 98.88 112 ASP A C 1
ATOM 882 O O . ASP A 1 112 ? -9.672 -1.889 -6.251 1.00 98.88 112 ASP A O 1
ATOM 886 N N . ASN A 1 113 ? -7.619 -1.840 -5.385 1.00 98.94 113 ASN A N 1
ATOM 887 C CA . ASN A 1 113 ? -7.524 -0.377 -5.412 1.00 98.94 113 ASN A CA 1
ATOM 888 C C . ASN A 1 113 ? -6.962 0.107 -6.763 1.00 98.94 113 ASN A C 1
ATOM 890 O O . ASN A 1 113 ? -6.046 -0.511 -7.305 1.00 98.94 113 ASN A O 1
ATOM 894 N N . ASP A 1 114 ? -7.473 1.231 -7.275 1.00 98.75 114 ASP A N 1
ATOM 895 C CA . ASP A 1 114 ? -6.917 1.962 -8.428 1.00 98.75 114 ASP A CA 1
ATOM 896 C C . ASP A 1 114 ? -6.111 3.155 -7.906 1.00 98.75 114 ASP A C 1
ATOM 898 O O . ASP A 1 114 ? -6.663 4.121 -7.373 1.00 98.75 114 ASP A O 1
ATOM 902 N N . ILE A 1 115 ? -4.789 3.048 -7.994 1.00 98.56 115 ILE A N 1
ATOM 903 C CA . ILE A 1 115 ? -3.831 3.943 -7.358 1.00 98.56 115 ILE A CA 1
ATOM 904 C C . ILE A 1 115 ? -3.033 4.663 -8.435 1.00 98.56 115 ILE A C 1
ATOM 906 O O . ILE A 1 115 ? -2.272 4.049 -9.182 1.00 98.56 115 ILE A O 1
ATOM 910 N N . THR A 1 116 ? -3.159 5.985 -8.467 1.00 96.06 116 THR A N 1
ATOM 911 C CA . THR A 1 116 ? -2.233 6.867 -9.178 1.00 96.06 116 THR A CA 1
ATOM 912 C C . THR A 1 116 ? -1.353 7.574 -8.153 1.00 96.06 116 THR A C 1
ATOM 914 O O . THR A 1 116 ? -1.847 8.386 -7.370 1.00 96.06 116 THR A O 1
ATOM 917 N N . ALA A 1 117 ? -0.073 7.213 -8.110 1.00 93.00 117 ALA A N 1
ATOM 918 C CA . ALA A 1 117 ? 0.862 7.700 -7.106 1.00 93.00 117 ALA A CA 1
ATOM 919 C C . ALA A 1 117 ? 2.199 8.101 -7.725 1.00 93.00 117 ALA A C 1
ATOM 921 O O . ALA A 1 117 ? 2.832 7.300 -8.425 1.00 93.00 117 ALA A O 1
ATOM 922 N N . ASP A 1 118 ? 2.641 9.306 -7.383 1.00 88.38 118 ASP A N 1
ATOM 923 C CA . ASP A 1 118 ? 3.962 9.812 -7.744 1.00 88.38 118 ASP A CA 1
ATOM 924 C C . ASP A 1 118 ? 5.041 9.109 -6.911 1.00 88.38 118 ASP A C 1
ATOM 926 O O . ASP A 1 118 ? 5.948 8.499 -7.480 1.00 88.38 118 ASP A O 1
ATOM 930 N N . GLY A 1 119 ? 4.842 9.063 -5.585 1.00 91.06 119 GLY A N 1
ATOM 931 C CA . GLY A 1 119 ? 5.657 8.297 -4.634 1.00 91.06 119 GLY A CA 1
ATOM 932 C C . GLY A 1 119 ? 5.310 6.805 -4.626 1.00 91.06 119 GLY A C 1
ATOM 933 O O . GLY A 1 119 ? 4.818 6.268 -5.622 1.00 91.06 119 GLY A O 1
ATOM 934 N N . THR A 1 120 ? 5.546 6.088 -3.526 1.00 95.00 120 THR A N 1
ATOM 935 C CA . THR A 1 120 ? 5.274 4.641 -3.501 1.00 95.00 120 THR A CA 1
ATOM 936 C C . THR A 1 120 ? 3.771 4.365 -3.585 1.00 95.00 120 THR A C 1
ATOM 938 O O . THR A 1 120 ? 2.963 4.949 -2.864 1.00 95.00 120 THR A O 1
ATOM 941 N N . GLY A 1 121 ? 3.347 3.442 -4.449 1.00 97.44 121 GLY A N 1
ATOM 942 C CA . GLY A 1 121 ? 1.925 3.087 -4.532 1.00 97.44 121 GLY A CA 1
ATOM 943 C C . GLY A 1 121 ? 1.424 2.456 -3.229 1.00 97.44 121 GLY A C 1
ATOM 944 O O . GLY A 1 121 ? 0.481 2.938 -2.599 1.00 97.44 121 GLY A O 1
ATOM 945 N N . ILE A 1 122 ? 2.082 1.377 -2.809 1.00 98.75 122 ILE A N 1
ATOM 946 C CA . ILE A 1 122 ? 1.805 0.687 -1.547 1.00 98.75 122 ILE A CA 1
ATOM 947 C C . ILE A 1 122 ? 3.126 0.373 -0.847 1.00 98.75 122 ILE A C 1
ATOM 949 O O . ILE A 1 122 ? 3.939 -0.378 -1.383 1.00 98.75 122 ILE A O 1
ATOM 953 N N . GLU A 1 123 ? 3.305 0.879 0.370 1.00 98.50 123 GLU A N 1
ATOM 954 C CA . GLU A 1 123 ? 4.421 0.522 1.242 1.00 98.50 123 GLU A CA 1
ATOM 955 C C . GLU A 1 123 ? 3.935 -0.287 2.451 1.00 98.50 123 GLU A C 1
ATOM 957 O O . GLU A 1 123 ? 3.128 0.165 3.271 1.00 98.50 123 GLU A O 1
ATOM 962 N N . VAL A 1 124 ? 4.483 -1.493 2.592 1.00 98.62 124 VAL A N 1
ATOM 963 C CA . VAL A 1 124 ? 4.367 -2.320 3.795 1.00 98.62 124 VAL A CA 1
ATOM 964 C C . VAL A 1 124 ? 5.693 -2.231 4.543 1.00 98.62 124 VAL A C 1
ATOM 966 O O . VAL A 1 124 ? 6.641 -2.970 4.264 1.00 98.62 124 VAL A O 1
ATOM 969 N N . ASN A 1 125 ? 5.778 -1.277 5.471 1.00 97.94 125 ASN A N 1
ATOM 970 C CA . ASN A 1 125 ? 7.000 -0.977 6.209 1.00 97.94 125 ASN A CA 1
ATOM 971 C C . ASN A 1 125 ? 7.279 -2.048 7.282 1.00 97.94 125 ASN A C 1
ATOM 973 O O . ASN A 1 125 ? 6.425 -2.868 7.619 1.00 97.94 125 ASN A O 1
ATOM 977 N N . THR A 1 126 ? 8.486 -2.015 7.839 1.00 94.44 126 THR A N 1
ATOM 978 C CA . THR A 1 126 ? 8.988 -2.866 8.922 1.00 94.44 126 THR A CA 1
ATOM 979 C C . THR A 1 126 ? 7.955 -3.150 10.021 1.00 94.44 126 THR A C 1
ATOM 981 O O . THR A 1 126 ? 7.137 -2.302 10.395 1.00 94.44 126 THR A O 1
ATOM 984 N N . ASN A 1 127 ? 8.009 -4.381 10.541 1.00 96.50 127 ASN A N 1
ATOM 985 C CA . ASN A 1 127 ? 7.072 -4.930 11.528 1.00 96.50 127 ASN A CA 1
ATOM 986 C C . ASN A 1 127 ? 5.597 -4.950 11.073 1.00 96.50 127 ASN A C 1
ATOM 988 O O . ASN A 1 127 ? 4.708 -4.884 11.912 1.00 96.50 127 ASN A O 1
ATOM 992 N N . SER A 1 128 ? 5.337 -5.008 9.765 1.00 98.56 128 SER A N 1
ATOM 993 C CA . SER A 1 128 ? 3.997 -5.171 9.181 1.00 98.56 128 SER A CA 1
ATOM 994 C C . SER A 1 128 ? 3.961 -6.477 8.384 1.00 98.56 128 SER A C 1
ATOM 996 O O . SER A 1 128 ? 4.045 -6.497 7.156 1.00 98.56 128 SER A O 1
ATOM 998 N N . ASN A 1 129 ? 3.942 -7.595 9.091 1.00 98.75 129 ASN A N 1
ATOM 999 C CA . ASN A 1 129 ? 4.064 -8.934 8.531 1.00 98.75 129 ASN A CA 1
ATOM 1000 C C . ASN A 1 129 ? 2.694 -9.510 8.145 1.00 98.75 129 ASN A C 1
ATOM 1002 O O . ASN A 1 129 ? 1.649 -9.073 8.632 1.00 98.75 129 ASN A O 1
ATOM 1006 N N . TYR A 1 130 ? 2.701 -10.550 7.311 1.00 98.81 130 TYR A N 1
ATOM 1007 C CA . TYR A 1 130 ? 1.496 -11.326 6.973 1.00 98.81 130 TYR A CA 1
ATOM 1008 C C . TYR A 1 130 ? 0.351 -10.517 6.339 1.00 98.81 130 TYR A C 1
ATOM 1010 O O . TYR A 1 130 ? -0.806 -10.931 6.381 1.00 98.81 130 TYR A O 1
ATOM 1018 N N . ASN A 1 131 ? 0.646 -9.369 5.734 1.00 98.94 131 ASN A N 1
ATOM 1019 C CA . ASN A 1 131 ? -0.312 -8.616 4.939 1.00 98.94 131 ASN A CA 1
ATOM 1020 C C . ASN A 1 131 ? -0.470 -9.239 3.545 1.00 98.94 131 ASN A C 1
ATOM 1022 O O . ASN A 1 131 ? 0.429 -9.892 3.004 1.00 98.94 131 ASN A O 1
ATOM 1026 N N . THR A 1 132 ? -1.636 -9.005 2.951 1.00 98.94 132 THR A N 1
ATOM 1027 C CA . THR A 1 132 ? -1.959 -9.397 1.578 1.00 98.94 132 THR A CA 1
ATOM 1028 C C . THR A 1 132 ? -2.173 -8.151 0.729 1.00 98.94 132 THR A C 1
ATOM 1030 O O . THR A 1 132 ? -3.037 -7.337 1.039 1.00 98.94 132 THR A O 1
ATOM 1033 N N . VAL A 1 133 ? -1.415 -8.019 -0.355 1.00 98.94 133 VAL A N 1
ATOM 1034 C CA . VAL A 1 133 ? -1.552 -6.969 -1.370 1.00 98.94 133 VAL A CA 1
ATOM 1035 C C . VAL A 1 133 ? -1.993 -7.635 -2.668 1.00 98.94 133 VAL A C 1
ATOM 1037 O O . VAL A 1 133 ? -1.190 -8.319 -3.303 1.00 98.94 133 VAL A O 1
ATOM 1040 N N . THR A 1 134 ? -3.263 -7.492 -3.055 1.00 98.94 134 THR A N 1
ATOM 1041 C CA . THR A 1 134 ? -3.831 -8.277 -4.163 1.00 98.94 134 THR A CA 1
ATOM 1042 C C . THR A 1 134 ? -4.733 -7.505 -5.119 1.00 98.94 134 THR A C 1
ATOM 1044 O O . THR A 1 134 ? -5.551 -6.714 -4.682 1.00 98.94 134 THR A O 1
ATOM 1047 N N . GLY A 1 135 ? -4.635 -7.736 -6.428 1.00 98.81 135 GLY A N 1
ATOM 1048 C CA . GLY A 1 135 ? -5.598 -7.172 -7.391 1.00 98.81 135 GLY A CA 1
ATOM 1049 C C . GLY A 1 135 ? -5.533 -5.650 -7.580 1.00 98.81 135 GLY A C 1
ATOM 1050 O O . GLY A 1 135 ? -6.405 -5.073 -8.222 1.00 98.81 135 GLY A O 1
ATOM 1051 N N . ASN A 1 136 ? -4.526 -4.964 -7.030 1.00 98.94 136 ASN A N 1
ATOM 1052 C CA . ASN A 1 136 ? -4.419 -3.510 -7.154 1.00 98.94 136 ASN A CA 1
ATOM 1053 C C . ASN A 1 136 ? -3.887 -3.116 -8.538 1.00 98.94 136 ASN A C 1
ATOM 1055 O O . ASN A 1 136 ? -3.016 -3.788 -9.092 1.00 98.94 136 ASN A O 1
ATOM 1059 N N . VAL A 1 137 ? -4.360 -1.986 -9.060 1.00 98.81 137 VAL A N 1
ATOM 1060 C CA . VAL A 1 137 ? -3.806 -1.321 -10.243 1.00 98.81 137 VAL A CA 1
ATOM 1061 C C . VAL A 1 137 ? -3.032 -0.100 -9.767 1.00 98.81 137 VAL A C 1
ATOM 1063 O O . VAL A 1 137 ? -3.609 0.790 -9.152 1.00 98.81 137 VAL A O 1
ATOM 1066 N N . ILE A 1 138 ? -1.728 -0.057 -10.025 1.00 98.38 138 ILE A N 1
ATOM 1067 C CA . ILE A 1 138 ? -0.827 0.969 -9.494 1.00 98.38 138 ILE A CA 1
ATOM 1068 C C . ILE A 1 138 ? -0.048 1.594 -10.637 1.00 98.38 138 ILE A C 1
ATOM 1070 O O . ILE A 1 138 ? 0.603 0.891 -11.414 1.00 98.38 138 ILE A O 1
ATOM 1074 N N . ARG A 1 139 ? -0.099 2.921 -10.724 1.00 95.12 139 ARG A N 1
ATOM 1075 C CA . ARG A 1 139 ? 0.543 3.674 -11.798 1.00 95.12 139 ARG A CA 1
ATOM 1076 C C . ARG A 1 139 ? 1.045 5.043 -11.377 1.00 95.12 139 ARG A C 1
ATOM 1078 O O . ARG A 1 139 ? 0.538 5.617 -10.420 1.00 95.12 139 ARG A O 1
ATOM 1085 N N . ASN A 1 140 ? 1.991 5.571 -12.142 1.00 89.56 140 ASN A N 1
ATOM 1086 C CA . ASN A 1 140 ? 2.272 7.005 -12.210 1.00 89.56 140 ASN A CA 1
ATOM 1087 C C . ASN A 1 140 ? 1.733 7.570 -13.542 1.00 89.56 140 ASN A C 1
ATOM 1089 O O . ASN A 1 140 ? 1.450 6.817 -14.482 1.00 89.56 140 ASN A O 1
ATOM 1093 N N . TYR A 1 141 ? 1.567 8.888 -13.615 1.00 78.81 141 TYR A N 1
ATOM 1094 C CA . TYR A 1 141 ? 1.298 9.616 -14.848 1.00 78.81 141 TYR A CA 1
ATOM 1095 C C . TYR A 1 141 ? 2.463 9.521 -15.837 1.00 78.81 141 TYR A C 1
ATOM 1097 O O . TYR A 1 141 ? 2.204 9.261 -17.008 1.00 78.81 141 TYR A O 1
ATOM 1105 N N . ASP A 1 142 ? 3.706 9.636 -15.359 1.00 71.56 142 ASP A N 1
ATOM 1106 C CA . ASP A 1 142 ? 4.912 9.571 -16.190 1.00 71.56 142 ASP A CA 1
ATOM 1107 C C . ASP A 1 142 ? 5.983 8.640 -15.601 1.00 71.56 142 ASP A C 1
ATOM 1109 O O . ASP A 1 142 ? 6.154 8.518 -14.385 1.00 71.56 142 ASP A O 1
ATOM 1113 N N . VAL A 1 143 ? 6.749 7.999 -16.489 1.00 65.50 143 VAL A N 1
ATOM 1114 C CA . VAL A 1 143 ? 7.959 7.246 -16.132 1.00 65.50 143 VAL A CA 1
ATOM 1115 C C . VAL A 1 143 ? 9.078 8.254 -15.867 1.00 65.50 143 VAL A C 1
ATOM 1117 O O . VAL A 1 143 ? 9.763 8.684 -16.792 1.00 65.50 143 VAL A O 1
ATOM 1120 N N . VAL A 1 144 ? 9.268 8.664 -14.613 1.00 62.28 144 VAL A N 1
ATOM 1121 C CA . VAL A 1 144 ? 10.329 9.624 -14.273 1.00 62.28 144 VAL A CA 1
ATOM 1122 C C . VAL A 1 144 ? 11.603 8.882 -13.866 1.00 62.28 144 VAL A C 1
ATOM 1124 O O . VAL A 1 144 ? 11.669 8.253 -12.807 1.00 62.28 144 VAL A O 1
ATOM 1127 N N . SER A 1 145 ? 12.645 8.960 -14.697 1.00 56.31 145 SER A N 1
ATOM 1128 C CA . SER A 1 145 ? 13.972 8.455 -14.343 1.00 56.31 145 SER A CA 1
ATOM 1129 C C . SER A 1 145 ? 14.599 9.289 -13.212 1.00 56.31 145 SER A C 1
ATOM 1131 O O . SER A 1 145 ? 14.388 10.496 -13.095 1.00 56.31 145 SER A O 1
ATOM 1133 N N . GLY A 1 146 ? 15.339 8.631 -12.313 1.00 56.75 146 GLY A N 1
ATOM 1134 C CA . GLY A 1 146 ? 16.017 9.278 -11.176 1.00 56.75 146 GLY A CA 1
ATOM 1135 C C . GLY A 1 146 ? 15.213 9.361 -9.873 1.00 56.75 146 GLY A C 1
ATOM 1136 O O . GLY A 1 146 ? 15.771 9.760 -8.852 1.00 56.75 146 GLY A O 1
ATOM 1137 N N . HIS A 1 147 ? 13.953 8.935 -9.887 1.00 64.44 147 HIS A N 1
ATOM 1138 C CA . HIS A 1 147 ? 13.138 8.759 -8.687 1.00 64.44 147 HIS A CA 1
ATOM 1139 C C . HIS A 1 147 ? 13.290 7.339 -8.127 1.00 64.44 147 HIS A C 1
ATOM 1141 O O . HIS A 1 147 ? 13.588 6.409 -8.871 1.00 64.44 147 HIS A O 1
ATOM 1147 N N . SER A 1 148 ? 13.133 7.164 -6.813 1.00 69.00 148 SER A N 1
ATOM 1148 C CA . SER A 1 148 ? 13.268 5.865 -6.130 1.00 69.00 148 SER A CA 1
ATOM 1149 C C . SER A 1 148 ? 11.925 5.179 -5.864 1.00 69.00 148 SER A C 1
ATOM 1151 O O . SER A 1 148 ? 11.865 4.276 -5.033 1.00 69.00 148 SER A O 1
ATOM 1153 N N . ASP A 1 149 ? 10.864 5.633 -6.529 1.00 85.94 149 ASP A N 1
ATOM 1154 C CA . ASP A 1 149 ? 9.493 5.348 -6.119 1.00 85.94 149 ASP A CA 1
ATOM 1155 C C . ASP A 1 149 ? 8.976 4.047 -6.737 1.00 85.94 149 ASP A C 1
ATOM 1157 O O . ASP A 1 149 ? 8.812 3.904 -7.957 1.00 85.94 149 ASP A O 1
ATOM 1161 N N . ASP A 1 150 ? 8.721 3.080 -5.864 1.00 93.44 150 ASP A N 1
ATOM 1162 C CA . ASP A 1 150 ? 8.306 1.735 -6.231 1.00 93.44 150 ASP A CA 1
ATOM 1163 C C . ASP A 1 150 ? 6.777 1.671 -6.407 1.00 93.44 150 ASP A C 1
ATOM 1165 O O . ASP A 1 150 ? 6.015 2.422 -5.797 1.00 93.44 150 ASP A O 1
ATOM 1169 N N . GLY A 1 151 ? 6.272 0.764 -7.240 1.00 96.44 151 GLY A N 1
ATOM 1170 C CA . GLY A 1 151 ? 4.831 0.501 -7.265 1.00 96.44 151 GLY A CA 1
ATOM 1171 C C . GLY A 1 151 ? 4.364 -0.128 -5.958 1.00 96.44 151 GLY A C 1
ATOM 1172 O O . GLY A 1 151 ? 3.451 0.375 -5.303 1.00 96.44 151 GLY A O 1
ATOM 1173 N N . ILE A 1 152 ? 5.032 -1.210 -5.563 1.00 98.44 152 ILE A N 1
ATOM 1174 C CA . ILE A 1 152 ? 4.815 -1.902 -4.292 1.00 98.44 152 ILE A CA 1
ATOM 1175 C C . ILE A 1 152 ? 6.166 -2.093 -3.610 1.00 98.44 152 ILE A C 1
ATOM 1177 O O . ILE A 1 152 ? 7.057 -2.719 -4.183 1.00 98.44 152 ILE A O 1
ATOM 1181 N N . GLN A 1 153 ? 6.303 -1.622 -2.374 1.00 97.94 153 GLN A N 1
ATOM 1182 C CA . GLN A 1 153 ? 7.499 -1.809 -1.562 1.00 97.94 153 GLN A CA 1
ATOM 1183 C C . GLN A 1 153 ? 7.175 -2.591 -0.288 1.00 97.94 153 GLN A C 1
ATOM 1185 O O . GLN A 1 153 ? 6.323 -2.200 0.507 1.00 97.94 153 GLN A O 1
ATOM 1190 N N . ILE A 1 154 ? 7.883 -3.697 -0.073 1.00 98.12 154 ILE A N 1
ATOM 1191 C CA . ILE A 1 154 ? 7.697 -4.581 1.077 1.00 98.12 154 ILE A CA 1
ATOM 1192 C C . ILE A 1 154 ? 9.002 -4.643 1.873 1.00 98.12 154 ILE A C 1
ATOM 1194 O O . ILE A 1 154 ? 10.022 -5.137 1.388 1.00 98.12 154 ILE A O 1
ATOM 1198 N N . LEU A 1 155 ? 8.969 -4.130 3.102 1.00 97.56 155 LEU A N 1
ATOM 1199 C CA . LEU A 1 155 ? 10.089 -4.127 4.049 1.00 97.56 155 LEU A CA 1
ATOM 1200 C C . LEU A 1 155 ? 9.860 -5.073 5.240 1.00 97.56 155 LEU A C 1
ATOM 1202 O O . LEU A 1 155 ? 10.714 -5.159 6.118 1.00 97.56 155 LEU A O 1
ATOM 1206 N N . ALA A 1 156 ? 8.711 -5.745 5.296 1.00 97.62 156 ALA A N 1
ATOM 1207 C CA . ALA A 1 156 ? 8.337 -6.669 6.363 1.00 97.62 156 ALA A CA 1
ATOM 1208 C C . ALA A 1 156 ? 8.095 -8.084 5.830 1.00 97.62 156 ALA A C 1
ATOM 1210 O O . ALA A 1 156 ? 7.760 -8.270 4.661 1.00 97.62 156 ALA A O 1
ATOM 1211 N N . ASP A 1 157 ? 8.259 -9.085 6.683 1.00 98.38 157 ASP A N 1
ATOM 1212 C CA . ASP A 1 157 ? 8.363 -10.481 6.274 1.00 98.38 157 ASP A CA 1
ATOM 1213 C C . ASP A 1 157 ? 6.999 -11.150 6.061 1.00 98.38 157 ASP A C 1
ATOM 1215 O O . ASP A 1 157 ? 5.955 -10.699 6.541 1.00 98.38 157 ASP A O 1
ATOM 1219 N N . TYR A 1 158 ? 7.021 -12.280 5.350 1.00 98.62 158 TYR A N 1
ATOM 1220 C CA . TYR A 1 158 ? 5.873 -13.181 5.184 1.00 98.62 158 TYR A CA 1
ATOM 1221 C C . TYR A 1 158 ? 4.625 -12.533 4.571 1.00 98.62 158 TYR A C 1
ATOM 1223 O O . TYR A 1 158 ? 3.498 -12.939 4.853 1.00 98.62 158 TYR A O 1
ATOM 1231 N N . ASN A 1 159 ? 4.809 -11.525 3.721 1.00 98.81 159 ASN A N 1
ATOM 1232 C CA . ASN A 1 159 ? 3.716 -10.868 3.015 1.00 98.81 159 ASN A CA 1
ATOM 1233 C C . ASN A 1 159 ? 3.361 -11.616 1.719 1.00 98.81 159 ASN A C 1
ATOM 1235 O O . ASN A 1 159 ? 4.198 -12.291 1.114 1.00 98.81 159 ASN A O 1
ATOM 1239 N N . THR A 1 160 ? 2.111 -11.489 1.277 1.00 98.88 160 THR A N 1
ATOM 1240 C CA . THR A 1 160 ? 1.637 -12.035 -0.004 1.00 98.88 160 THR A CA 1
ATOM 1241 C C . THR A 1 160 ? 1.310 -10.899 -0.960 1.00 98.88 160 THR A C 1
ATOM 1243 O O . THR A 1 160 ? 0.519 -10.023 -0.630 1.00 98.88 160 THR A O 1
ATOM 1246 N N . ILE A 1 161 ? 1.901 -10.923 -2.151 1.00 98.88 161 ILE A N 1
ATOM 1247 C CA . ILE A 1 161 ? 1.725 -9.917 -3.196 1.00 98.88 161 ILE A CA 1
ATOM 1248 C C . ILE A 1 161 ? 1.270 -10.638 -4.457 1.00 98.88 161 ILE A C 1
ATOM 1250 O O . ILE A 1 161 ? 2.054 -11.365 -5.072 1.00 98.88 161 ILE A O 1
ATOM 1254 N N . SER A 1 162 ? 0.010 -10.483 -4.852 1.00 98.88 162 SER A N 1
ATOM 1255 C CA . SER A 1 162 ? -0.514 -11.260 -5.973 1.00 98.88 162 SER A CA 1
ATOM 1256 C C . SER A 1 162 ? -1.499 -10.546 -6.879 1.00 98.88 162 SER A C 1
ATOM 1258 O O . SER A 1 162 ? -2.241 -9.675 -6.460 1.00 98.88 162 SER A O 1
ATOM 1260 N N . SER A 1 163 ? -1.539 -10.930 -8.153 1.00 98.75 163 SER A N 1
ATOM 1261 C CA . SER A 1 163 ? -2.526 -10.406 -9.115 1.00 98.75 163 SER A CA 1
ATOM 1262 C C . SER A 1 163 ? -2.563 -8.873 -9.241 1.00 98.75 163 SER A C 1
ATOM 1264 O O . SER A 1 163 ? -3.571 -8.325 -9.677 1.00 98.75 163 SER A O 1
ATOM 1266 N N . ASN A 1 164 ? -1.505 -8.160 -8.844 1.00 98.88 164 ASN A N 1
ATOM 1267 C CA . ASN 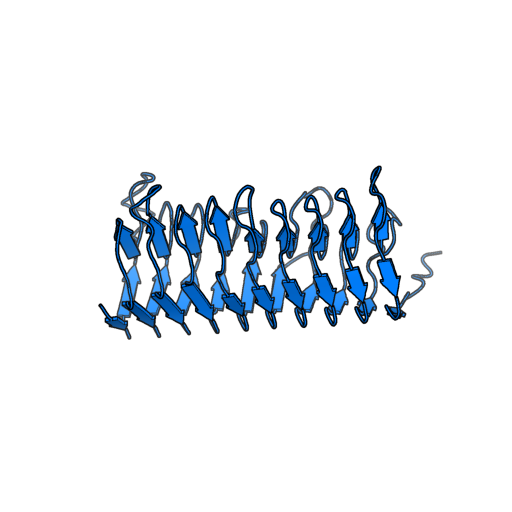A 1 164 ? -1.438 -6.708 -8.995 1.00 98.88 164 ASN A CA 1
ATOM 1268 C C . ASN A 1 164 ? -0.962 -6.353 -10.406 1.00 98.88 164 ASN A C 1
ATOM 1270 O O . ASN A 1 164 ? -0.153 -7.071 -10.996 1.00 98.88 164 ASN A O 1
ATOM 1274 N N . VAL A 1 165 ? -1.427 -5.216 -10.917 1.00 98.62 165 VAL A N 1
ATOM 1275 C CA . VAL A 1 165 ? -0.967 -4.618 -12.170 1.00 98.62 165 VAL A CA 1
ATOM 1276 C C . VAL A 1 165 ? -0.208 -3.341 -11.837 1.00 98.62 165 VAL A C 1
ATOM 1278 O O . VAL A 1 165 ? -0.804 -2.371 -11.374 1.00 98.62 165 VAL A O 1
ATOM 1281 N N . VAL A 1 166 ? 1.099 -3.325 -12.079 1.00 97.31 166 VAL A N 1
ATOM 1282 C CA . VAL A 1 166 ? 1.972 -2.188 -11.764 1.00 97.31 166 VAL A CA 1
ATOM 1283 C C . VAL A 1 166 ? 2.611 -1.658 -13.036 1.00 97.31 166 VAL A C 1
ATOM 1285 O O . VAL A 1 166 ? 3.201 -2.431 -13.790 1.00 97.31 166 VAL A O 1
ATOM 1288 N N . TYR A 1 167 ? 2.519 -0.352 -13.282 1.00 94.00 167 TYR A N 1
ATOM 1289 C CA . TYR A 1 167 ? 3.156 0.249 -14.451 1.00 94.00 167 TYR A CA 1
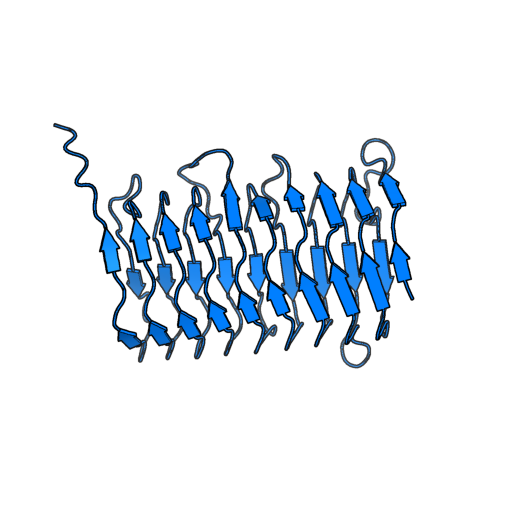ATOM 1290 C C . TYR A 1 167 ? 3.569 1.702 -14.273 1.00 94.00 167 TYR A C 1
ATOM 1292 O O . TYR A 1 167 ? 3.062 2.396 -13.400 1.00 94.00 167 TYR A O 1
ATOM 1300 N N . HIS A 1 168 ? 4.508 2.164 -15.096 1.00 90.69 168 HIS A N 1
ATOM 1301 C CA . HIS A 1 168 ? 5.071 3.513 -15.013 1.00 90.69 168 HIS A CA 1
ATOM 1302 C C . HIS A 1 168 ? 5.659 3.859 -13.637 1.00 90.69 168 HIS A C 1
ATOM 1304 O O . HIS A 1 168 ? 5.453 4.946 -13.112 1.00 90.69 168 HIS A O 1
ATOM 1310 N N . LYS A 1 169 ? 6.380 2.924 -13.015 1.00 90.56 169 LYS A N 1
ATOM 1311 C CA . LYS A 1 169 ? 7.069 3.142 -11.729 1.00 90.56 169 LYS A CA 1
ATOM 1312 C C . LYS A 1 169 ? 8.575 3.005 -11.897 1.00 90.56 169 LYS A C 1
ATOM 1314 O O . LYS A 1 169 ? 9.037 2.524 -12.935 1.00 90.56 169 LYS A O 1
ATOM 1319 N N . TYR A 1 170 ? 9.349 3.416 -10.889 1.00 89.69 170 TYR A N 1
ATOM 1320 C CA . TYR A 1 170 ? 10.786 3.176 -10.929 1.00 89.69 170 TYR A CA 1
ATOM 1321 C C . TYR A 1 170 ? 11.062 1.676 -10.859 1.00 89.69 170 TYR A C 1
ATOM 1323 O O . TYR A 1 170 ? 11.439 1.096 -11.870 1.00 89.69 170 TYR A O 1
ATOM 1331 N N . ASN A 1 171 ? 10.779 1.015 -9.735 1.00 90.62 171 ASN A N 1
ATOM 1332 C CA . ASN A 1 171 ? 10.623 -0.439 -9.741 1.00 90.62 171 ASN A CA 1
ATOM 1333 C C . ASN A 1 171 ? 9.144 -0.803 -9.683 1.00 90.62 171 ASN A C 1
ATOM 1335 O O . ASN A 1 171 ? 8.339 -0.093 -9.079 1.00 90.62 171 ASN A O 1
ATOM 1339 N N . GLY A 1 172 ? 8.780 -1.938 -10.271 1.00 94.44 172 GLY A N 1
ATOM 1340 C CA . GLY A 1 172 ? 7.429 -2.467 -10.124 1.00 94.44 172 GLY A CA 1
ATOM 1341 C C . GLY A 1 172 ? 7.179 -2.920 -8.690 1.00 94.44 172 GLY A C 1
ATOM 1342 O O . GLY A 1 172 ? 6.373 -2.335 -7.966 1.00 94.44 172 GLY A O 1
ATOM 1343 N N . ILE A 1 173 ? 7.907 -3.956 -8.275 1.00 95.75 173 ILE A N 1
ATOM 1344 C CA . ILE A 1 173 ? 7.812 -4.543 -6.936 1.00 95.75 173 ILE A CA 1
ATOM 1345 C C . ILE A 1 173 ? 9.199 -4.587 -6.297 1.00 95.75 173 ILE A C 1
ATOM 1347 O O . ILE A 1 173 ? 10.137 -5.138 -6.867 1.00 95.75 173 ILE A O 1
ATOM 1351 N N . ARG A 1 174 ? 9.338 -4.072 -5.080 1.00 95.56 174 ARG A N 1
ATOM 1352 C CA . ARG A 1 174 ? 10.563 -4.167 -4.288 1.00 95.56 174 ARG A CA 1
ATOM 1353 C C . ARG A 1 174 ? 10.341 -4.985 -3.026 1.00 95.56 174 ARG A C 1
ATOM 1355 O O . ARG A 1 174 ? 9.481 -4.664 -2.211 1.00 95.56 174 ARG A O 1
ATOM 1362 N N . LEU A 1 175 ? 11.183 -5.994 -2.835 1.00 95.00 175 LEU A N 1
ATOM 1363 C CA . LEU A 1 175 ? 11.221 -6.850 -1.657 1.00 95.00 175 LEU A CA 1
ATOM 1364 C C . LEU A 1 175 ? 12.536 -6.640 -0.910 1.00 95.00 175 LEU A C 1
ATOM 1366 O O . LEU A 1 175 ? 13.575 -7.195 -1.268 1.00 95.00 175 LEU A O 1
ATOM 1370 N N . SER A 1 176 ? 12.484 -5.861 0.162 1.00 94.75 176 SER A N 1
ATOM 1371 C CA . SER A 1 176 ? 13.521 -5.882 1.201 1.00 94.75 176 SER A CA 1
ATOM 1372 C C . SER A 1 176 ? 13.196 -6.905 2.299 1.00 94.75 176 SER A C 1
ATOM 1374 O O . SER A 1 176 ? 13.937 -7.016 3.270 1.00 94.75 176 SER A O 1
ATOM 1376 N N . SER A 1 177 ? 12.082 -7.623 2.148 1.00 92.06 177 SER A N 1
ATOM 1377 C CA . SER A 1 177 ? 11.556 -8.611 3.077 1.00 92.06 177 SER A CA 1
ATOM 1378 C C . SER A 1 177 ? 11.984 -10.036 2.763 1.00 92.06 177 SER A C 1
ATOM 1380 O O . SER A 1 177 ? 12.363 -10.360 1.635 1.00 92.06 177 SER A O 1
ATOM 1382 N N . SER A 1 178 ? 11.859 -10.900 3.767 1.00 96.00 178 SER A N 1
ATOM 1383 C CA . SER A 1 178 ? 12.100 -12.332 3.655 1.00 96.00 178 SER A CA 1
ATOM 1384 C C . SER A 1 178 ? 10.805 -13.147 3.729 1.00 96.00 178 SER A C 1
ATOM 1386 O O . SER A 1 178 ? 9.779 -12.699 4.254 1.00 96.00 178 SER A O 1
ATOM 1388 N N . GLY A 1 179 ? 10.833 -14.364 3.185 1.00 97.50 179 GLY A N 1
ATOM 1389 C CA . GLY A 1 179 ? 9.737 -15.334 3.296 1.00 97.50 179 GLY A CA 1
ATOM 1390 C C . GLY A 1 179 ? 8.415 -14.904 2.648 1.00 97.50 179 GLY A C 1
ATOM 1391 O O . GLY A 1 179 ? 7.370 -15.478 2.953 1.00 97.50 179 GLY A O 1
ATOM 1392 N N . SER A 1 180 ? 8.427 -13.880 1.794 1.00 98.12 180 SER A N 1
ATOM 1393 C CA . SER A 1 180 ? 7.235 -13.352 1.129 1.00 98.12 180 SER A CA 1
ATOM 1394 C C . SER A 1 180 ? 6.920 -14.138 -0.147 1.00 98.12 180 SER A C 1
ATOM 1396 O O . SER A 1 180 ? 7.797 -14.731 -0.780 1.00 98.12 180 SER A O 1
ATOM 1398 N N . THR A 1 181 ? 5.649 -14.147 -0.547 1.00 98.50 181 THR A N 1
ATOM 1399 C CA . THR A 1 181 ? 5.194 -14.769 -1.798 1.00 98.50 181 THR A CA 1
ATOM 1400 C C . THR A 1 181 ? 4.765 -13.693 -2.782 1.00 98.50 181 THR A C 1
ATOM 1402 O O . THR A 1 181 ? 3.898 -12.882 -2.467 1.00 98.50 181 THR A O 1
ATOM 1405 N N . VAL A 1 182 ? 5.329 -13.708 -3.988 1.00 98.31 182 VAL A N 1
ATOM 1406 C CA . VAL A 1 182 ? 4.970 -12.799 -5.081 1.00 98.31 182 VAL A CA 1
ATOM 1407 C C . VAL A 1 182 ? 4.492 -13.610 -6.273 1.00 98.31 182 VAL A C 1
ATOM 1409 O O . VAL A 1 182 ? 5.276 -14.350 -6.871 1.00 98.31 182 VAL A O 1
ATOM 1412 N N . SER A 1 183 ? 3.209 -13.508 -6.626 1.00 98.50 183 SER A N 1
ATOM 1413 C CA . SER A 1 183 ? 2.652 -14.366 -7.677 1.00 98.50 183 SER A CA 1
ATOM 1414 C C . SER A 1 183 ? 1.559 -13.770 -8.552 1.00 98.50 183 SER A C 1
ATOM 1416 O O . SER A 1 183 ? 0.686 -13.057 -8.075 1.00 98.50 183 SER A O 1
ATOM 1418 N N . GLY A 1 184 ? 1.566 -14.095 -9.846 1.00 98.19 184 GLY A N 1
ATOM 1419 C CA . GLY A 1 184 ? 0.507 -13.661 -10.764 1.00 98.19 184 GLY A CA 1
ATOM 1420 C C . GLY A 1 184 ? 0.441 -12.150 -10.993 1.00 98.19 184 GLY A C 1
ATOM 1421 O O . GLY A 1 184 ? -0.589 -11.663 -11.442 1.00 98.19 184 GLY A O 1
ATOM 1422 N N . ASN A 1 185 ? 1.476 -11.387 -10.635 1.00 98.50 185 ASN A N 1
ATOM 1423 C CA . ASN A 1 185 ? 1.495 -9.945 -10.867 1.00 98.50 185 ASN A CA 1
ATOM 1424 C C . ASN A 1 185 ? 1.896 -9.651 -12.314 1.00 98.50 185 ASN A C 1
ATOM 1426 O O . ASN A 1 185 ? 2.734 -10.353 -12.879 1.00 98.50 185 ASN A O 1
ATOM 1430 N N . VAL A 1 186 ? 1.338 -8.582 -12.873 1.00 97.31 186 VAL A N 1
ATOM 1431 C CA . VAL A 1 186 ? 1.732 -8.024 -14.166 1.00 97.31 186 VAL A CA 1
ATOM 1432 C C . VAL A 1 186 ? 2.459 -6.716 -13.902 1.00 97.31 186 VAL A C 1
ATOM 1434 O O . VAL A 1 186 ? 1.874 -5.763 -13.389 1.00 97.31 186 VAL A O 1
ATOM 1437 N N . VAL A 1 187 ? 3.736 -6.658 -14.247 1.00 95.12 187 VAL A N 1
ATOM 1438 C CA . VAL A 1 187 ? 4.548 -5.448 -14.127 1.00 95.12 187 VAL A CA 1
ATOM 1439 C C . VAL A 1 187 ? 4.969 -5.010 -15.517 1.00 95.12 187 VAL A C 1
ATOM 1441 O O . VAL A 1 187 ? 5.430 -5.833 -16.308 1.00 95.12 187 VAL A O 1
ATOM 1444 N N . ARG A 1 188 ? 4.818 -3.725 -15.834 1.00 91.94 188 ARG A N 1
ATOM 1445 C CA . ARG A 1 188 ? 5.232 -3.212 -17.139 1.00 91.94 188 ARG A CA 1
ATOM 1446 C C . ARG A 1 188 ? 5.752 -1.787 -17.125 1.00 91.94 188 ARG A C 1
ATOM 1448 O O . ARG A 1 188 ? 5.426 -1.030 -16.217 1.00 91.94 188 ARG A O 1
ATOM 1455 N N . ASP A 1 189 ? 6.526 -1.426 -18.140 1.00 88.62 189 ASP A N 1
ATOM 1456 C CA . ASP A 1 189 ? 6.930 -0.043 -18.412 1.00 88.62 189 ASP A CA 1
ATOM 1457 C C . ASP A 1 189 ? 7.591 0.629 -17.189 1.00 88.62 189 ASP A C 1
ATOM 1459 O O . ASP A 1 189 ? 7.182 1.702 -16.735 1.00 88.62 189 ASP A O 1
ATOM 1463 N N . THR A 1 190 ? 8.571 -0.047 -16.584 1.00 87.56 190 THR A N 1
ATOM 1464 C CA . THR A 1 190 ? 9.282 0.445 -15.390 1.00 87.56 190 THR A CA 1
ATOM 1465 C C . THR A 1 190 ? 10.650 1.015 -15.755 1.00 87.56 190 THR A C 1
ATOM 1467 O O . THR A 1 190 ? 11.371 0.416 -16.549 1.00 87.56 190 THR A O 1
ATOM 1470 N N . ALA A 1 191 ? 11.061 2.125 -15.132 1.00 86.25 191 ALA A N 1
ATOM 1471 C CA . ALA A 1 191 ? 12.369 2.754 -15.397 1.00 86.25 191 ALA A CA 1
ATOM 1472 C C . ALA A 1 191 ? 13.574 1.992 -14.802 1.00 86.25 191 ALA A C 1
ATOM 1474 O O . ALA A 1 191 ? 14.722 2.200 -15.209 1.00 86.25 191 ALA A O 1
ATOM 1475 N N . GLY A 1 192 ? 13.320 1.176 -13.787 1.00 86.31 192 GLY A N 1
ATOM 1476 C CA . GLY A 1 192 ? 14.265 0.335 -13.065 1.00 86.31 192 GLY A CA 1
ATOM 1477 C C . GLY A 1 192 ? 13.933 -1.138 -13.275 1.00 86.31 192 GLY A C 1
ATOM 1478 O O . GLY A 1 192 ? 13.844 -1.597 -14.409 1.00 86.31 192 GLY A O 1
ATOM 1479 N N . TYR A 1 193 ? 13.771 -1.884 -12.183 1.00 87.75 193 TYR A N 1
ATOM 1480 C CA . TYR A 1 193 ? 13.509 -3.321 -12.229 1.00 87.75 193 TYR A CA 1
ATOM 1481 C C . TYR A 1 193 ? 12.015 -3.636 -12.202 1.00 87.75 193 TYR A C 1
ATOM 1483 O O . TYR A 1 193 ? 11.251 -3.037 -11.442 1.00 87.75 193 TYR A O 1
ATOM 1491 N N . GLY A 1 194 ? 11.613 -4.679 -12.928 1.00 91.19 194 GLY A N 1
ATOM 1492 C CA . GLY A 1 194 ? 10.277 -5.255 -12.760 1.00 91.19 194 GLY A CA 1
ATOM 1493 C C . GLY A 1 194 ? 10.058 -5.727 -11.315 1.00 91.19 194 GLY A C 1
ATOM 1494 O O . GLY A 1 194 ? 9.078 -5.359 -10.663 1.00 91.19 194 GLY A O 1
ATOM 1495 N N . ILE A 1 195 ? 11.024 -6.481 -10.783 1.00 91.12 195 ILE A N 1
ATOM 1496 C CA . ILE A 1 195 ? 11.106 -6.876 -9.380 1.00 91.12 195 ILE A CA 1
ATOM 1497 C C . ILE A 1 195 ? 12.538 -6.733 -8.824 1.00 91.12 195 ILE A C 1
ATOM 1499 O O . ILE A 1 195 ? 13.511 -7.217 -9.398 1.00 91.12 195 ILE A O 1
ATOM 1503 N N . TYR A 1 196 ? 12.682 -6.077 -7.675 1.00 92.00 196 TYR A N 1
ATOM 1504 C CA . TYR A 1 196 ? 13.963 -5.843 -6.999 1.00 92.00 196 TYR A CA 1
ATOM 1505 C C . TYR A 1 196 ? 13.990 -6.547 -5.640 1.00 92.00 196 TYR A C 1
ATOM 1507 O O . TYR A 1 196 ? 13.183 -6.221 -4.771 1.00 92.00 196 TYR A O 1
ATOM 1515 N N . ILE A 1 197 ? 14.899 -7.504 -5.438 1.00 91.00 197 ILE A N 1
ATOM 1516 C CA . ILE A 1 197 ? 14.912 -8.393 -4.268 1.00 91.00 197 ILE A CA 1
ATOM 1517 C C . ILE A 1 197 ? 16.225 -8.237 -3.493 1.00 91.00 197 ILE A C 1
ATOM 1519 O O . ILE A 1 197 ? 17.323 -8.394 -4.029 1.00 91.00 197 ILE A O 1
ATOM 1523 N N . ILE A 1 198 ? 16.105 -7.939 -2.204 1.00 92.56 198 ILE A N 1
ATOM 1524 C CA . ILE A 1 198 ? 17.216 -7.877 -1.248 1.00 92.56 198 ILE A CA 1
ATOM 1525 C C . ILE A 1 198 ? 17.066 -8.956 -0.168 1.00 92.56 198 ILE A C 1
ATOM 1527 O O . ILE A 1 198 ? 18.076 -9.459 0.304 1.00 92.56 198 ILE A O 1
ATOM 1531 N N . GLY A 1 199 ? 15.837 -9.306 0.226 1.00 91.75 199 GLY A N 1
ATOM 1532 C CA . GLY A 1 199 ? 15.606 -10.281 1.295 1.00 91.75 199 GLY A CA 1
ATOM 1533 C C . GLY A 1 199 ? 15.578 -11.741 0.834 1.00 91.75 199 GLY A C 1
ATOM 1534 O O . GLY A 1 199 ? 15.559 -12.050 -0.362 1.00 91.75 199 GLY A O 1
ATOM 1535 N N . ASP A 1 200 ? 15.550 -12.647 1.807 1.00 94.88 200 ASP A N 1
ATOM 1536 C CA . ASP A 1 200 ? 15.813 -14.071 1.603 1.00 94.88 200 ASP A CA 1
ATOM 1537 C C . ASP A 1 200 ? 14.536 -14.913 1.520 1.00 94.88 200 ASP A C 1
ATOM 1539 O O . ASP A 1 200 ? 13.467 -14.540 2.003 1.00 94.88 200 ASP A O 1
ATOM 1543 N N . ALA A 1 201 ? 14.655 -16.119 0.969 1.00 96.25 201 ALA A N 1
ATOM 1544 C CA . ALA A 1 201 ? 13.618 -17.151 1.013 1.00 96.25 201 ALA A CA 1
ATOM 1545 C C . ALA A 1 201 ? 12.246 -16.719 0.453 1.00 96.25 201 ALA A C 1
ATOM 1547 O O . ALA A 1 201 ? 11.209 -17.238 0.868 1.00 96.25 201 ALA A O 1
ATOM 1548 N N . ASN A 1 202 ? 12.217 -15.781 -0.495 1.00 96.06 202 ASN A N 1
ATOM 1549 C CA . ASN A 1 202 ? 10.987 -15.368 -1.160 1.00 96.06 202 ASN A CA 1
ATOM 1550 C C . ASN A 1 202 ? 10.604 -16.343 -2.282 1.00 96.06 202 ASN A C 1
ATOM 1552 O O . ASN A 1 202 ? 11.459 -16.912 -2.966 1.00 96.06 202 ASN A O 1
ATOM 1556 N N . SER A 1 203 ? 9.301 -16.513 -2.503 1.00 96.94 203 SER A N 1
ATOM 1557 C CA . SER A 1 203 ? 8.747 -17.348 -3.574 1.00 96.94 203 SER A CA 1
ATOM 1558 C C . SER A 1 203 ? 8.119 -16.481 -4.656 1.00 96.94 203 SER A C 1
ATOM 1560 O O . SER A 1 203 ? 7.086 -15.851 -4.433 1.00 96.94 203 SER A O 1
ATOM 1562 N N . ILE A 1 204 ? 8.741 -16.437 -5.832 1.00 96.06 204 ILE A N 1
ATOM 1563 C CA . ILE A 1 204 ? 8.363 -15.564 -6.944 1.00 96.06 204 ILE A CA 1
ATOM 1564 C C . ILE A 1 204 ? 7.869 -16.426 -8.105 1.00 96.06 204 ILE A C 1
ATOM 1566 O O . ILE A 1 204 ? 8.668 -17.087 -8.779 1.00 96.06 204 ILE A O 1
ATOM 1570 N N . THR A 1 205 ? 6.557 -16.458 -8.342 1.00 97.06 205 THR A N 1
ATOM 1571 C CA . THR A 1 205 ? 5.962 -17.430 -9.273 1.00 97.06 205 THR A CA 1
ATOM 1572 C C . THR A 1 205 ? 4.876 -16.878 -10.188 1.00 97.06 205 THR A C 1
ATOM 1574 O O . THR A 1 205 ? 3.996 -16.151 -9.753 1.00 97.06 205 THR A O 1
ATOM 1577 N N . GLY A 1 206 ? 4.891 -17.258 -11.468 1.00 96.50 206 GLY A N 1
ATOM 1578 C CA . GLY A 1 206 ? 3.796 -16.928 -12.390 1.00 96.50 206 GLY A CA 1
ATOM 1579 C C . GLY A 1 206 ? 3.571 -15.432 -12.636 1.00 96.50 206 GLY A C 1
ATOM 1580 O O . GLY A 1 206 ? 2.448 -15.049 -12.930 1.00 96.50 206 GLY A O 1
ATOM 1581 N N . ASN A 1 207 ? 4.581 -14.581 -12.452 1.00 96.12 207 ASN A N 1
ATOM 1582 C CA . ASN A 1 207 ? 4.485 -13.147 -12.736 1.00 96.12 207 ASN A CA 1
ATOM 1583 C C . ASN A 1 207 ? 4.831 -12.861 -14.204 1.00 96.12 207 ASN A C 1
ATOM 1585 O O . ASN A 1 207 ? 5.668 -13.553 -14.790 1.00 96.12 207 ASN A O 1
ATOM 1589 N N . GLU A 1 208 ? 4.222 -11.826 -14.772 1.00 94.81 208 GLU A N 1
ATOM 1590 C CA . GLU A 1 208 ? 4.459 -11.350 -16.133 1.00 94.81 208 GLU A CA 1
ATOM 1591 C C . GLU A 1 208 ? 5.149 -9.986 -16.096 1.00 94.81 208 GLU A C 1
ATOM 1593 O O . GLU A 1 208 ? 4.711 -9.074 -15.394 1.00 94.81 208 GLU A O 1
ATOM 1598 N N . PHE A 1 209 ? 6.236 -9.848 -16.849 1.00 91.94 209 PHE A N 1
ATOM 1599 C CA . PHE A 1 209 ? 7.030 -8.624 -16.909 1.00 91.94 209 PHE A CA 1
ATOM 1600 C C . PHE A 1 209 ? 7.151 -8.154 -18.355 1.00 91.94 209 PHE A C 1
ATOM 1602 O O . PHE A 1 209 ? 7.607 -8.928 -19.198 1.00 91.94 209 PHE A O 1
ATOM 1609 N N . HIS A 1 210 ? 6.763 -6.912 -18.641 1.00 90.38 210 HIS A N 1
ATOM 1610 C CA . HIS A 1 210 ? 6.785 -6.333 -19.988 1.00 90.38 210 HIS A CA 1
ATOM 1611 C C . HIS A 1 210 ? 7.595 -5.039 -19.990 1.00 90.38 210 HIS A C 1
ATOM 1613 O O . HIS A 1 210 ? 7.266 -4.125 -19.246 1.00 90.38 210 HIS A O 1
ATOM 1619 N N . ASP A 1 211 ? 8.634 -4.939 -20.815 1.00 85.88 211 ASP A N 1
ATOM 1620 C CA . ASP A 1 211 ? 9.362 -3.671 -21.010 1.00 85.88 211 ASP A CA 1
ATOM 1621 C C . ASP A 1 211 ? 9.841 -3.042 -19.680 1.00 85.88 211 ASP A C 1
ATOM 1623 O O . ASP A 1 211 ? 9.762 -1.843 -19.420 1.00 85.88 211 ASP A O 1
ATOM 1627 N N . CYS A 1 212 ? 10.312 -3.915 -18.782 1.00 81.50 212 CYS A N 1
ATOM 1628 C CA . CYS A 1 212 ? 10.916 -3.557 -17.497 1.00 81.50 212 CYS A CA 1
ATOM 1629 C C . CYS A 1 212 ? 12.441 -3.425 -17.627 1.00 81.50 212 CYS A C 1
ATOM 1631 O O . CYS A 1 212 ? 13.194 -4.046 -16.874 1.00 81.50 212 CYS A O 1
ATOM 1633 N N . ASP A 1 213 ? 12.910 -2.729 -18.654 1.00 66.75 213 ASP A N 1
ATOM 1634 C CA . ASP A 1 213 ? 14.327 -2.562 -18.970 1.00 66.75 213 ASP A CA 1
ATOM 1635 C C . ASP A 1 213 ? 14.842 -1.155 -18.661 1.00 66.75 213 ASP A C 1
ATOM 1637 O O . ASP A 1 213 ? 16.002 -1.026 -18.255 1.00 66.75 213 ASP A O 1
ATOM 1641 N N . GLY A 1 214 ? 13.976 -0.144 -18.761 1.00 61.00 214 GLY A N 1
ATOM 1642 C CA . GLY A 1 214 ? 14.234 1.233 -18.358 1.00 61.00 214 GLY A CA 1
ATOM 1643 C C . GLY A 1 214 ? 15.499 1.861 -18.963 1.00 61.00 214 GLY A C 1
ATOM 1644 O O . GLY A 1 214 ? 16.246 1.253 -19.727 1.00 61.00 214 GLY A O 1
ATOM 1645 N N . GLU A 1 215 ? 15.809 3.104 -18.585 1.00 52.62 215 GLU A N 1
ATOM 1646 C CA . GLU A 1 215 ? 16.991 3.821 -19.113 1.00 52.62 215 GLU A CA 1
ATOM 1647 C C . GLU A 1 215 ? 18.331 3.180 -18.709 1.00 52.62 215 GLU A C 1
ATOM 1649 O O . GLU A 1 215 ? 19.384 3.510 -19.255 1.00 52.62 215 GLU A O 1
ATOM 1654 N N . THR A 1 216 ? 18.315 2.269 -17.731 1.00 55.31 216 THR A N 1
ATOM 1655 C CA . THR A 1 216 ? 19.533 1.648 -17.201 1.00 55.31 216 THR A CA 1
ATOM 1656 C C . THR A 1 216 ? 19.812 0.248 -17.752 1.00 55.31 216 THR A C 1
ATOM 1658 O O . THR A 1 216 ? 20.888 -0.288 -17.481 1.00 55.31 216 THR A O 1
ATOM 1661 N N . GLY A 1 217 ? 18.893 -0.339 -18.532 1.00 53.06 217 GLY A N 1
ATOM 1662 C CA . GLY A 1 217 ? 19.045 -1.669 -19.132 1.00 53.06 217 GLY A CA 1
ATOM 1663 C C . GLY A 1 217 ? 19.095 -2.807 -18.108 1.00 53.06 217 GLY A C 1
ATOM 1664 O O . GLY A 1 217 ? 19.747 -3.824 -18.345 1.00 53.06 217 GLY A O 1
ATOM 1665 N N . LYS A 1 218 ? 18.478 -2.625 -16.934 1.00 58.59 218 LYS A N 1
ATOM 1666 C CA . LYS A 1 218 ? 18.711 -3.481 -15.756 1.00 58.59 218 LYS A CA 1
ATOM 1667 C C . LYS A 1 218 ? 17.744 -4.660 -15.599 1.00 58.59 218 LYS A C 1
ATOM 1669 O O . LYS A 1 218 ? 17.938 -5.480 -14.704 1.00 58.59 218 LYS A O 1
ATOM 1674 N N . GLY A 1 219 ? 16.814 -4.833 -16.535 1.00 61.09 219 GLY A N 1
ATOM 1675 C CA . GLY A 1 219 ? 16.003 -6.041 -16.672 1.00 61.09 219 GLY A CA 1
ATOM 1676 C C . GLY A 1 219 ? 15.082 -6.335 -15.484 1.00 61.09 219 GLY A C 1
ATOM 1677 O O . GLY A 1 219 ? 14.809 -5.499 -14.629 1.00 61.09 219 GLY A O 1
ATOM 1678 N N . VAL A 1 220 ? 14.571 -7.566 -15.448 1.00 66.94 220 VAL A N 1
ATOM 1679 C CA . VAL A 1 220 ? 13.388 -7.907 -14.646 1.00 66.94 220 VAL A CA 1
ATOM 1680 C C . VAL A 1 220 ? 13.681 -8.217 -13.178 1.00 66.94 220 VAL A C 1
ATOM 1682 O O . VAL A 1 220 ? 12.837 -7.903 -12.350 1.00 66.94 220 VAL A O 1
ATOM 1685 N N . VAL A 1 221 ? 14.828 -8.816 -12.830 1.00 76.31 221 VAL A N 1
ATOM 1686 C CA . VAL A 1 221 ? 15.106 -9.287 -11.456 1.00 76.31 221 VAL A CA 1
ATOM 1687 C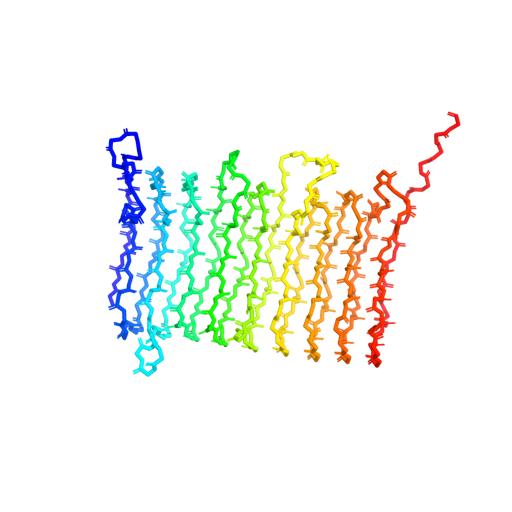 C . VAL A 1 221 ? 16.521 -8.933 -11.013 1.00 76.31 221 VAL A C 1
ATOM 1689 O O . VAL A 1 221 ? 17.481 -9.238 -11.719 1.00 76.31 221 VAL A O 1
ATOM 1692 N N . TYR A 1 222 ? 16.665 -8.391 -9.803 1.00 75.25 222 TYR A N 1
ATOM 1693 C CA . TYR A 1 222 ? 17.960 -8.237 -9.132 1.00 75.25 222 TYR A CA 1
ATOM 1694 C C . TYR A 1 222 ? 17.940 -8.857 -7.738 1.00 75.25 222 TYR A C 1
ATOM 1696 O O . TYR A 1 222 ? 17.000 -8.623 -6.984 1.00 75.25 222 TYR A O 1
ATOM 1704 N N . PHE A 1 223 ? 18.997 -9.600 -7.404 1.00 74.25 223 PHE A N 1
ATOM 1705 C CA . PHE A 1 223 ? 19.216 -10.212 -6.092 1.00 74.25 223 PHE A CA 1
ATOM 1706 C C . PHE A 1 223 ? 20.429 -9.557 -5.422 1.00 74.25 223 PHE A C 1
ATOM 1708 O O . PHE A 1 223 ? 21.574 -9.822 -5.791 1.00 74.25 223 PHE A O 1
ATOM 1715 N N . SER A 1 224 ? 20.192 -8.691 -4.440 1.00 74.88 224 SER A N 1
ATOM 1716 C CA . SER A 1 224 ? 21.253 -7.980 -3.721 1.00 74.88 224 SER A CA 1
ATOM 1717 C C . SER A 1 224 ? 21.711 -8.744 -2.480 1.00 74.88 224 SER A C 1
ATOM 1719 O O . SER A 1 224 ? 21.364 -8.358 -1.367 1.00 74.88 224 SER A O 1
ATOM 1721 N N . GLY A 1 225 ? 22.502 -9.806 -2.651 1.00 75.44 225 GLY A N 1
ATOM 1722 C CA . GLY A 1 225 ? 22.930 -10.635 -1.512 1.00 75.44 225 GLY A CA 1
ATOM 1723 C C . GLY A 1 225 ? 21.773 -11.407 -0.872 1.00 75.44 225 GLY A C 1
ATOM 1724 O O . GLY A 1 225 ? 21.777 -11.612 0.333 1.00 75.44 225 GLY A O 1
ATOM 1725 N N . ALA A 1 226 ? 20.794 -11.772 -1.702 1.00 83.06 226 ALA A N 1
ATOM 1726 C CA . ALA A 1 226 ? 19.550 -12.411 -1.320 1.00 83.06 226 ALA A CA 1
ATOM 1727 C C . ALA A 1 226 ? 19.634 -13.928 -1.571 1.00 83.06 226 ALA A C 1
ATOM 1729 O O . ALA A 1 226 ? 19.812 -14.358 -2.715 1.00 83.06 226 ALA A O 1
ATOM 1730 N N . ASP A 1 227 ? 19.453 -14.736 -0.533 1.00 88.94 227 ASP A N 1
ATOM 1731 C CA . ASP A 1 227 ? 19.624 -16.187 -0.540 1.00 88.94 227 ASP A CA 1
ATOM 1732 C C . ASP A 1 227 ? 18.282 -16.942 -0.541 1.00 88.94 227 ASP A C 1
ATOM 1734 O O . ASP A 1 227 ? 17.242 -16.445 -0.117 1.00 88.94 227 ASP A O 1
ATOM 1738 N N . TYR A 1 228 ? 18.288 -18.189 -1.026 1.00 91.25 228 TYR A N 1
ATOM 1739 C CA . TYR A 1 228 ? 17.142 -19.122 -0.997 1.00 91.25 228 TYR A CA 1
ATOM 1740 C C . TYR A 1 228 ? 15.849 -18.650 -1.687 1.00 91.25 228 TYR A C 1
ATOM 1742 O O . TYR A 1 228 ? 14.785 -19.239 -1.490 1.00 91.25 228 TYR A O 1
ATOM 1750 N N . ASN A 1 229 ? 15.924 -17.625 -2.533 1.00 90.00 229 ASN A N 1
ATOM 1751 C CA . ASN A 1 229 ? 14.784 -17.169 -3.315 1.00 90.00 229 ASN A CA 1
ATOM 1752 C C . ASN A 1 229 ? 14.448 -18.165 -4.438 1.00 90.00 229 ASN A C 1
ATOM 1754 O O . ASN A 1 229 ? 15.327 -18.645 -5.155 1.00 90.00 229 ASN A O 1
ATOM 1758 N N . THR A 1 230 ? 13.161 -18.457 -4.617 1.00 92.88 230 THR A N 1
ATOM 1759 C CA . THR A 1 230 ? 12.652 -19.320 -5.690 1.00 92.88 230 THR A CA 1
ATOM 1760 C C . THR A 1 230 ? 12.027 -18.464 -6.784 1.00 92.88 230 THR A C 1
ATOM 1762 O O . THR A 1 230 ? 11.165 -17.641 -6.498 1.00 92.88 230 THR A O 1
ATOM 1765 N N . PHE A 1 231 ? 12.424 -18.672 -8.042 1.00 91.25 231 PHE A N 1
ATOM 1766 C CA . PHE A 1 231 ? 11.889 -17.944 -9.197 1.00 91.25 231 PHE A CA 1
ATOM 1767 C C . PHE A 1 231 ? 11.409 -18.933 -10.269 1.00 91.25 231 PHE A C 1
ATOM 1769 O O . PHE A 1 231 ? 12.213 -19.459 -11.037 1.00 91.25 231 PHE A O 1
ATOM 1776 N N . VAL A 1 232 ? 10.106 -19.244 -10.297 1.00 93.12 232 VAL A N 1
ATOM 1777 C CA . VAL A 1 232 ? 9.549 -20.339 -11.119 1.00 93.12 232 VAL A CA 1
ATOM 1778 C C . VAL A 1 232 ? 8.329 -19.890 -11.921 1.00 93.12 232 VAL A C 1
ATOM 1780 O O . VAL A 1 232 ? 7.383 -19.335 -11.379 1.00 93.12 232 VAL A O 1
ATOM 1783 N N . GLY A 1 233 ? 8.311 -20.192 -13.221 1.00 91.62 233 GLY A N 1
ATOM 1784 C CA . GLY A 1 233 ? 7.129 -19.986 -14.068 1.00 91.62 233 GLY A CA 1
ATOM 1785 C C . GLY A 1 233 ? 6.791 -18.522 -14.363 1.00 91.62 233 GLY A C 1
ATOM 1786 O O . GLY A 1 233 ? 5.679 -18.248 -14.794 1.00 91.62 233 GLY A O 1
ATOM 1787 N N . ASN A 1 234 ? 7.714 -17.589 -14.120 1.00 91.12 234 ASN A N 1
ATOM 1788 C CA . ASN A 1 234 ? 7.549 -16.189 -14.510 1.00 91.12 234 ASN A CA 1
ATOM 1789 C C . ASN A 1 234 ? 7.837 -16.015 -16.011 1.00 91.12 234 ASN A C 1
ATOM 1791 O O . ASN A 1 234 ? 8.696 -16.707 -16.564 1.00 91.12 234 ASN A O 1
ATOM 1795 N N . VAL A 1 235 ? 7.142 -15.079 -16.653 1.00 90.56 235 VAL A N 1
ATOM 1796 C CA . VAL A 1 235 ? 7.240 -14.795 -18.088 1.00 90.56 235 VAL A CA 1
ATOM 1797 C C . VAL A 1 235 ? 7.808 -13.395 -18.294 1.00 90.56 235 VAL A C 1
ATOM 1799 O O . VAL A 1 235 ? 7.399 -12.445 -17.632 1.00 90.56 235 VAL A O 1
ATOM 1802 N N . LEU A 1 236 ? 8.767 -13.277 -19.212 1.00 86.94 236 LEU A N 1
ATOM 1803 C CA . LEU A 1 236 ? 9.389 -12.011 -19.581 1.00 86.94 236 LEU A CA 1
ATOM 1804 C C . LEU A 1 236 ? 9.071 -11.716 -21.047 1.00 86.94 236 LEU A C 1
ATOM 1806 O O . LEU A 1 236 ? 9.466 -12.474 -21.935 1.00 86.94 236 LEU A O 1
ATOM 1810 N N . TYR A 1 237 ? 8.398 -10.600 -21.288 1.00 82.88 237 TYR A N 1
ATOM 1811 C CA . TYR A 1 237 ? 8.173 -10.035 -22.606 1.00 82.88 237 TYR A CA 1
ATOM 1812 C C . TYR A 1 237 ? 9.152 -8.876 -22.792 1.00 82.88 237 TYR A C 1
ATOM 1814 O O . TYR A 1 237 ? 8.988 -7.806 -22.215 1.00 82.88 237 TYR A O 1
ATOM 1822 N N . TYR A 1 238 ? 10.203 -9.119 -23.573 1.00 70.50 238 TYR A N 1
ATOM 1823 C CA . TYR A 1 238 ? 11.112 -8.068 -24.020 1.00 70.50 238 TYR A CA 1
ATOM 1824 C C . TYR A 1 238 ? 10.626 -7.523 -25.361 1.00 70.50 238 TYR A C 1
ATOM 1826 O O . TYR A 1 238 ? 10.646 -8.255 -26.357 1.00 70.50 238 TYR A O 1
ATOM 1834 N N . VAL A 1 239 ? 10.290 -6.238 -25.435 1.00 52.84 239 VAL A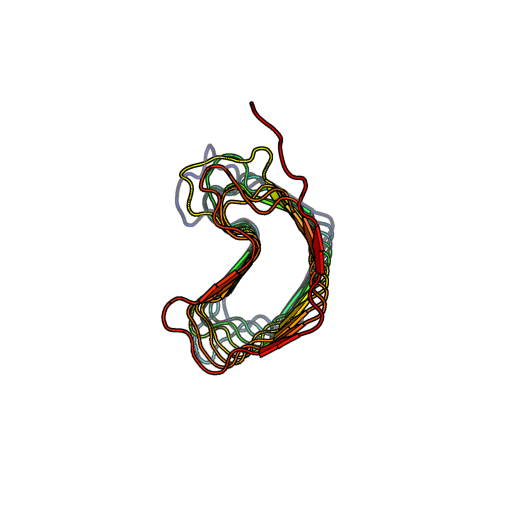 N 1
ATOM 1835 C CA . VAL A 1 239 ? 10.435 -5.498 -26.684 1.00 52.84 239 VAL A CA 1
ATOM 1836 C C . VAL A 1 239 ? 11.888 -5.050 -26.757 1.00 52.84 239 VAL A C 1
ATOM 1838 O O . VAL A 1 239 ? 12.337 -4.166 -26.039 1.00 52.84 239 VAL A O 1
ATOM 1841 N N . VAL A 1 240 ? 12.664 -5.692 -27.631 1.00 45.78 240 VAL A N 1
ATOM 1842 C CA . VAL A 1 240 ? 13.978 -5.171 -28.016 1.00 45.78 240 VAL A CA 1
ATOM 1843 C C . VAL A 1 240 ? 13.722 -3.830 -28.698 1.00 45.78 240 VAL A C 1
ATOM 1845 O O . VAL A 1 240 ? 13.398 -3.802 -29.887 1.00 45.78 240 VAL A O 1
ATOM 1848 N N . ASN A 1 241 ? 13.838 -2.721 -27.969 1.00 42.38 241 ASN A N 1
ATOM 1849 C CA . ASN A 1 241 ? 13.900 -1.416 -28.605 1.00 42.38 241 ASN A CA 1
ATOM 1850 C C . ASN A 1 241 ? 15.215 -1.349 -29.382 1.00 42.38 241 ASN A C 1
ATOM 1852 O O . ASN A 1 241 ? 16.289 -1.058 -28.856 1.00 42.38 241 ASN A O 1
ATOM 1856 N N . GLN A 1 242 ? 15.112 -1.686 -30.669 1.00 35.44 242 GLN A N 1
ATOM 1857 C CA . GLN A 1 242 ? 16.074 -1.325 -31.694 1.00 35.44 242 GLN A CA 1
ATOM 1858 C C . GLN A 1 242 ? 16.109 0.202 -31.801 1.00 35.44 242 GLN A C 1
ATOM 1860 O O . GLN A 1 242 ? 15.479 0.792 -32.675 1.00 35.44 242 GLN A O 1
ATOM 1865 N N . HIS A 1 243 ? 16.849 0.853 -30.914 1.00 32.75 243 HIS A N 1
ATOM 1866 C CA . HIS A 1 243 ? 17.338 2.197 -31.173 1.00 32.75 243 HIS A CA 1
ATOM 1867 C C . HIS A 1 243 ? 18.773 2.074 -31.680 1.00 32.75 243 HIS A C 1
ATOM 1869 O O . HIS A 1 243 ? 19.720 1.918 -30.909 1.00 32.75 243 HIS A O 1
ATOM 1875 N N . GLY A 1 244 ? 18.872 2.021 -33.014 1.00 32.47 244 GLY A N 1
ATOM 1876 C CA . GLY A 1 244 ? 20.098 2.301 -33.760 1.00 32.47 244 GLY A CA 1
ATOM 1877 C C . GLY A 1 244 ? 20.401 3.790 -33.837 1.00 32.47 244 GLY A C 1
ATOM 1878 O O . GLY A 1 244 ? 19.553 4.600 -33.398 1.00 32.47 244 GLY A O 1
#

Organism: NCBI:txid412755